Protein AF-A0A5C6NH57-F1 (afdb_monomer)

Mean predicted aligned error: 16.6 Å

Secondary structure (DSSP, 8-state):
--TTSSTTSSS--TTSHHHHHHHHHHHHHHHHHHHHT-TTSS--S--HHHHHHHHHHHHHHHHHHHHHHTTSTTGGGS-HHHHHHHHHHHHHHHHHHHHHTTEEGGGTEEE-TTS-EEEHHHHIIIIIGGGHHHHHHHHHHHGGGT--HHHHHHHHHHHHS-TTSTT-S-HHHHHHHHHHHHHHHHHHHHHH-TT-TTHHHHHHHHHHHHHHHHHHHHHHHHHHHTTSSSPPPHHHHHHHS-------------------------------------------------------PPPPP-PPPPPP------

Organism: NCBI:txid433684

pLDDT: mean 77.37, std 25.52, range [29.08, 98.56]

Structure (mmCIF, N/CA/C/O backbone):
data_AF-A0A5C6NH57-F1
#
_entry.id   AF-A0A5C6NH57-F1
#
loop_
_atom_site.group_PDB
_atom_site.id
_atom_site.type_symbol
_atom_site.label_atom_id
_atom_site.label_alt_id
_atom_site.label_comp_id
_atom_site.label_asym_id
_atom_site.label_entity_id
_atom_site.label_seq_id
_atom_site.pdbx_PDB_ins_code
_atom_site.Cartn_x
_atom_site.Cartn_y
_atom_site.Cartn_z
_atom_site.occupancy
_atom_site.B_iso_or_equiv
_atom_site.auth_seq_id
_atom_site.auth_comp_id
_atom_site.auth_asym_id
_atom_site.auth_atom_id
_atom_site.pdbx_PDB_model_num
ATOM 1 N N . MET A 1 1 ? 0.176 -14.220 -47.869 1.00 41.72 1 MET A N 1
ATOM 2 C CA . MET A 1 1 ? 0.632 -12.822 -47.725 1.00 41.72 1 MET A CA 1
ATOM 3 C C . MET A 1 1 ? -0.322 -11.951 -48.512 1.00 41.72 1 MET A C 1
ATOM 5 O O . MET A 1 1 ? -0.498 -12.186 -49.698 1.00 41.72 1 MET A O 1
ATOM 9 N N . SER A 1 2 ? -1.033 -11.071 -47.815 1.00 33.94 2 SER A N 1
ATOM 10 C CA . SER A 1 2 ? -2.193 -10.336 -48.322 1.00 33.94 2 SER A CA 1
ATOM 11 C C . SER A 1 2 ? -1.803 -9.200 -49.289 1.00 33.94 2 SER A C 1
ATOM 13 O O . SER A 1 2 ? -0.761 -8.578 -49.083 1.00 33.94 2 SER A O 1
ATOM 15 N N . PRO A 1 3 ? -2.649 -8.869 -50.285 1.00 44.09 3 PRO A N 1
ATOM 16 C CA . PRO A 1 3 ? -2.391 -7.890 -51.357 1.00 44.09 3 PRO A CA 1
ATOM 17 C C . PRO A 1 3 ? -2.465 -6.413 -50.906 1.00 44.09 3 PRO A C 1
ATOM 19 O O . PRO A 1 3 ? -2.783 -5.521 -51.684 1.00 44.09 3 PRO A O 1
ATOM 22 N N . LEU A 1 4 ? -2.163 -6.132 -49.637 1.00 39.03 4 LEU A N 1
ATOM 23 C CA . LEU A 1 4 ? -2.159 -4.779 -49.065 1.00 39.03 4 LEU A CA 1
ATOM 24 C C . LEU A 1 4 ? -0.810 -4.057 -49.228 1.00 39.03 4 LEU A C 1
ATOM 26 O O . LEU A 1 4 ? -0.727 -2.860 -48.976 1.00 39.03 4 LEU A O 1
ATOM 30 N N . PHE A 1 5 ? 0.230 -4.765 -49.679 1.00 39.97 5 PHE A N 1
ATOM 31 C CA . PHE A 1 5 ? 1.558 -4.191 -49.920 1.00 39.97 5 PHE A CA 1
ATOM 32 C C . PHE A 1 5 ? 1.701 -3.516 -51.294 1.00 39.97 5 PHE A C 1
ATOM 34 O O . PHE A 1 5 ? 2.550 -2.646 -51.451 1.00 39.97 5 PHE A O 1
ATOM 41 N N . GLU A 1 6 ? 0.855 -3.851 -52.274 1.00 40.22 6 GLU A N 1
ATOM 42 C CA . GLU A 1 6 ? 0.929 -3.265 -53.624 1.00 40.22 6 GLU A CA 1
ATOM 43 C C . GLU A 1 6 ? 0.258 -1.886 -53.735 1.00 40.22 6 GLU A C 1
ATOM 45 O O . GLU A 1 6 ? 0.581 -1.109 -54.631 1.00 40.22 6 GLU A O 1
ATOM 50 N N . ALA A 1 7 ? -0.635 -1.530 -52.806 1.00 39.88 7 ALA A N 1
ATOM 51 C CA . ALA A 1 7 ? -1.439 -0.308 -52.910 1.00 39.88 7 ALA A CA 1
ATOM 52 C C . ALA A 1 7 ? -0.747 0.969 -52.390 1.00 39.88 7 ALA A C 1
ATOM 54 O O . ALA A 1 7 ? -1.262 2.064 -52.600 1.00 39.88 7 ALA A O 1
ATOM 55 N N . VAL A 1 8 ? 0.419 0.865 -51.740 1.00 39.00 8 VAL A N 1
ATOM 56 C CA . VAL A 1 8 ? 1.152 2.032 -51.197 1.00 39.00 8 VAL A CA 1
ATOM 57 C C . VAL A 1 8 ? 2.275 2.507 -52.137 1.00 39.00 8 VAL A C 1
ATOM 59 O O . VAL A 1 8 ? 2.850 3.574 -51.934 1.00 39.00 8 VAL A O 1
ATOM 62 N N . SER A 1 9 ? 2.556 1.774 -53.221 1.00 40.12 9 SER A N 1
ATOM 63 C CA . SER A 1 9 ? 3.621 2.114 -54.182 1.00 40.12 9 SER A CA 1
ATOM 64 C C . SER A 1 9 ? 3.200 3.028 -55.338 1.00 40.12 9 SER A C 1
ATOM 66 O O . SER A 1 9 ? 4.038 3.369 -56.172 1.00 40.12 9 SER A O 1
ATOM 68 N N . LEU A 1 10 ? 1.945 3.477 -55.401 1.00 47.94 10 LEU A N 1
ATOM 69 C CA . LEU A 1 10 ? 1.480 4.414 -56.425 1.00 47.94 10 LEU A CA 1
ATOM 70 C C . LEU A 1 10 ? 1.113 5.756 -55.786 1.00 47.94 10 LEU A C 1
ATOM 72 O O . LEU A 1 10 ? 0.294 5.813 -54.879 1.00 47.94 10 LEU A O 1
ATOM 76 N N . VAL A 1 11 ? 1.691 6.832 -56.329 1.00 49.47 11 VAL A N 1
ATOM 77 C CA . VAL A 1 11 ? 1.545 8.254 -55.946 1.00 49.47 11 VAL A CA 1
ATOM 78 C C . VAL A 1 11 ? 2.579 8.775 -54.936 1.00 49.47 11 VAL A C 1
ATOM 80 O O . VAL A 1 11 ? 2.210 9.288 -53.890 1.00 49.47 11 VAL A O 1
ATOM 83 N N . ILE A 1 12 ? 3.875 8.773 -55.289 1.00 39.84 12 ILE A N 1
ATOM 84 C CA . ILE A 1 12 ? 4.821 9.835 -54.871 1.00 39.84 12 ILE A CA 1
ATOM 85 C C . ILE A 1 12 ? 5.847 10.082 -56.005 1.00 39.84 12 ILE A C 1
ATOM 87 O O . ILE A 1 12 ? 6.475 9.129 -56.461 1.00 39.84 12 ILE A O 1
ATOM 91 N N . PRO A 1 13 ? 6.048 11.333 -56.469 1.00 43.09 13 PRO A N 1
ATOM 92 C CA . PRO A 1 13 ? 6.958 11.660 -57.568 1.00 43.09 13 PRO A CA 1
ATOM 93 C C . PRO A 1 13 ? 8.442 11.409 -57.237 1.00 43.09 13 PRO A C 1
ATOM 95 O O . PRO A 1 13 ? 8.914 11.599 -56.114 1.00 43.09 13 PRO A O 1
ATOM 98 N N . GLU A 1 14 ? 9.182 11.015 -58.270 1.00 44.56 14 GLU A N 1
ATOM 99 C CA . GLU A 1 14 ? 10.492 10.344 -58.294 1.00 44.56 14 GLU A CA 1
ATOM 100 C C . GLU A 1 14 ? 11.716 11.142 -57.774 1.00 44.56 14 GLU A C 1
ATOM 102 O O . GLU A 1 14 ? 12.855 10.831 -58.108 1.00 44.56 14 GLU A O 1
ATOM 107 N N . ARG A 1 15 ? 11.542 12.180 -56.942 1.00 43.47 15 ARG A N 1
ATOM 108 C CA . ARG A 1 15 ? 12.664 13.009 -56.438 1.00 43.47 15 ARG A CA 1
ATOM 109 C C . ARG A 1 15 ? 12.742 13.211 -54.921 1.00 43.47 15 ARG A C 1
ATOM 111 O O . ARG A 1 15 ? 13.566 13.993 -54.461 1.00 43.47 15 ARG A O 1
ATOM 118 N N . VAL A 1 16 ? 11.968 12.466 -54.126 1.00 47.94 16 VAL A N 1
ATOM 119 C CA . VAL A 1 16 ? 12.004 12.536 -52.641 1.00 47.94 16 VAL A CA 1
ATOM 120 C C . VAL A 1 16 ? 12.475 11.218 -51.987 1.00 47.94 16 VAL A C 1
ATOM 122 O O . VAL A 1 16 ? 12.390 11.046 -50.774 1.00 47.94 16 VAL A O 1
ATOM 125 N N . HIS A 1 17 ? 13.002 10.264 -52.763 1.00 47.09 17 HIS A N 1
ATOM 126 C CA . HIS A 1 17 ? 13.364 8.938 -52.241 1.00 47.09 17 HIS A CA 1
ATOM 127 C C . HIS A 1 17 ? 14.633 8.934 -51.368 1.00 47.09 17 HIS A C 1
ATOM 129 O O . HIS A 1 17 ? 14.642 8.307 -50.312 1.00 47.09 17 HIS A O 1
ATOM 135 N N . ALA A 1 18 ? 15.680 9.684 -51.725 1.00 47.72 18 ALA A N 1
ATOM 136 C CA . ALA A 1 18 ? 16.962 9.594 -51.015 1.00 47.72 18 ALA A CA 1
ATOM 137 C C . ALA A 1 18 ? 16.919 10.145 -49.572 1.00 47.72 18 ALA A C 1
ATOM 139 O O . ALA A 1 18 ? 17.537 9.578 -48.675 1.00 47.72 18 ALA A O 1
ATOM 140 N N . ALA A 1 19 ? 16.146 11.208 -49.318 1.00 47.72 19 ALA A N 1
ATOM 141 C CA . ALA A 1 19 ? 16.046 11.815 -47.987 1.00 47.72 19 ALA A CA 1
ATOM 142 C C . ALA A 1 19 ? 15.089 11.059 -47.043 1.00 47.72 19 ALA A C 1
ATOM 144 O O . ALA A 1 19 ? 15.306 11.044 -45.834 1.00 47.72 19 ALA A O 1
ATOM 145 N N . ARG A 1 20 ? 14.052 10.388 -47.571 1.00 52.12 20 ARG A N 1
ATOM 146 C CA . ARG A 1 20 ? 13.102 9.606 -46.754 1.00 52.12 20 ARG A CA 1
ATOM 147 C C . ARG A 1 20 ? 13.664 8.255 -46.327 1.00 52.12 20 ARG A C 1
ATOM 149 O O . ARG A 1 20 ? 13.359 7.821 -45.224 1.00 52.12 20 ARG A O 1
ATOM 156 N N . LEU A 1 21 ? 14.520 7.631 -47.140 1.00 50.97 21 LEU A N 1
ATOM 157 C CA . LEU A 1 21 ? 15.191 6.381 -46.770 1.00 50.97 21 LEU A CA 1
ATOM 158 C C . LEU A 1 21 ? 16.136 6.564 -45.577 1.00 50.97 21 LEU A C 1
ATOM 160 O O . LEU A 1 21 ? 16.135 5.718 -44.698 1.00 50.97 21 LEU A O 1
ATOM 164 N N . GLY A 1 22 ? 16.871 7.678 -45.485 1.00 56.47 22 GLY A N 1
ATOM 165 C CA . GLY A 1 22 ? 17.752 7.949 -44.340 1.00 56.47 22 GLY A CA 1
ATOM 166 C C . GLY A 1 22 ? 16.994 8.152 -43.024 1.00 56.47 22 GLY A C 1
ATOM 167 O O . GLY A 1 22 ? 17.368 7.583 -42.003 1.00 56.47 22 GLY A O 1
ATOM 168 N N . VAL A 1 23 ? 15.887 8.903 -43.051 1.00 62.78 23 VAL A N 1
ATOM 169 C CA . VAL A 1 23 ? 15.043 9.129 -41.861 1.00 62.78 23 VAL A CA 1
ATOM 170 C C . VAL A 1 23 ? 14.290 7.858 -41.472 1.00 62.78 23 VAL A C 1
ATOM 172 O O . VAL A 1 23 ? 14.162 7.564 -40.291 1.00 62.78 23 VAL A O 1
ATOM 175 N N . PHE A 1 24 ? 13.840 7.066 -42.447 1.00 69.25 24 PHE A N 1
ATOM 176 C CA . PHE A 1 24 ? 13.177 5.789 -42.197 1.00 69.25 24 PHE A CA 1
ATOM 177 C C . PHE A 1 24 ? 14.152 4.729 -41.680 1.00 69.25 24 PHE A C 1
ATOM 179 O O . PHE A 1 24 ? 13.821 4.015 -40.747 1.00 69.25 24 PHE A O 1
ATOM 186 N N . LEU A 1 25 ? 15.374 4.665 -42.213 1.00 63.41 25 LEU A N 1
ATOM 187 C CA . LEU A 1 25 ? 16.413 3.759 -41.728 1.00 63.41 25 LEU A CA 1
ATOM 188 C C . LEU A 1 25 ? 16.919 4.191 -40.349 1.00 63.41 25 LEU A C 1
ATOM 190 O O . LEU A 1 25 ? 17.150 3.335 -39.511 1.00 63.41 25 LEU A O 1
ATOM 194 N N . SER A 1 26 ? 17.013 5.496 -40.073 1.00 66.69 26 SER A N 1
ATOM 195 C CA . SER A 1 26 ? 17.301 6.015 -38.732 1.00 66.69 26 SER A CA 1
ATOM 196 C C . SER A 1 26 ? 16.154 5.749 -37.758 1.00 66.69 26 SER A C 1
ATOM 198 O O . SER A 1 26 ? 16.424 5.404 -36.616 1.00 66.69 26 SER A O 1
ATOM 200 N N . PHE A 1 27 ? 14.896 5.844 -38.195 1.00 70.06 27 PHE A N 1
ATOM 201 C CA . PHE A 1 27 ? 13.734 5.468 -37.392 1.00 70.06 27 PHE A CA 1
ATOM 202 C C . PHE A 1 27 ? 13.705 3.964 -37.137 1.00 70.06 27 PHE A C 1
ATOM 204 O O . PHE A 1 27 ? 13.463 3.567 -36.014 1.00 70.06 27 PHE A O 1
ATOM 211 N N . LEU A 1 28 ? 14.020 3.131 -38.131 1.00 67.06 28 LEU A N 1
ATOM 212 C CA . LEU A 1 28 ? 14.121 1.680 -37.984 1.00 67.06 28 LEU A CA 1
ATOM 213 C C . LEU A 1 28 ? 15.320 1.262 -37.136 1.00 67.06 28 LEU A C 1
ATOM 215 O O . LEU A 1 28 ? 15.183 0.331 -36.365 1.00 67.06 28 LEU A O 1
ATOM 219 N N . LEU A 1 29 ? 16.465 1.942 -37.225 1.00 67.94 29 LEU A N 1
ATOM 220 C CA . LEU A 1 29 ? 17.603 1.720 -36.330 1.00 67.94 29 LEU A CA 1
ATOM 221 C C . LEU A 1 29 ? 17.280 2.186 -34.918 1.00 67.94 29 LEU A C 1
ATOM 223 O O . LEU A 1 29 ? 17.616 1.489 -33.977 1.00 67.94 29 LEU A O 1
ATOM 227 N N . SER A 1 30 ? 16.599 3.321 -34.762 1.00 58.00 30 SER A N 1
ATOM 228 C CA . SER A 1 30 ? 16.144 3.807 -33.460 1.00 58.00 30 SER A CA 1
ATOM 229 C C . SER A 1 30 ? 15.040 2.919 -32.885 1.00 58.00 30 SER A C 1
ATOM 231 O O . SER A 1 30 ? 14.993 2.735 -31.679 1.00 58.00 30 SER A O 1
ATOM 233 N N . TRP A 1 31 ? 14.185 2.340 -33.728 1.00 55.88 31 TRP A N 1
ATOM 234 C CA . TRP A 1 31 ? 13.163 1.356 -33.376 1.00 55.88 31 TRP A CA 1
ATOM 235 C C . TRP A 1 31 ? 13.792 0.002 -33.053 1.00 55.88 31 TRP A C 1
ATOM 237 O O . TRP A 1 31 ? 13.376 -0.654 -32.111 1.00 55.88 31 TRP A O 1
ATOM 247 N N . SER A 1 32 ? 14.819 -0.408 -33.795 1.00 52.75 32 SER A N 1
ATOM 248 C CA . SER A 1 32 ? 15.597 -1.621 -33.541 1.00 52.75 32 SER A CA 1
ATOM 249 C C . SER A 1 32 ? 16.362 -1.479 -32.235 1.00 52.75 32 SER A C 1
ATOM 251 O O . SER A 1 32 ? 16.218 -2.334 -31.384 1.00 52.75 32 SER A O 1
ATOM 253 N N . LEU A 1 33 ? 17.063 -0.364 -32.009 1.00 52.19 33 LEU A N 1
ATOM 254 C CA . LEU A 1 33 ? 17.691 -0.026 -30.727 1.00 52.19 33 LEU A CA 1
ATOM 255 C C . LEU A 1 33 ? 16.662 0.087 -29.598 1.00 52.19 33 LEU A C 1
ATOM 257 O O . LEU A 1 33 ? 16.952 -0.314 -28.481 1.00 52.19 33 LEU A O 1
ATOM 261 N N . PHE A 1 34 ? 15.456 0.593 -29.866 1.00 46.31 34 PHE A N 1
ATOM 262 C CA . PHE A 1 34 ? 14.370 0.631 -28.884 1.00 46.31 34 PHE A CA 1
ATOM 263 C C . PHE A 1 34 ? 13.842 -0.772 -28.542 1.00 46.31 34 PHE A C 1
ATOM 265 O O . PHE A 1 34 ? 13.597 -1.052 -27.373 1.00 46.31 34 PHE A O 1
ATOM 272 N N . MET A 1 35 ? 13.716 -1.670 -29.524 1.00 43.25 35 MET A N 1
ATOM 273 C CA . MET A 1 35 ? 13.352 -3.073 -29.286 1.00 43.25 35 MET A CA 1
ATOM 274 C C . MET A 1 35 ? 14.499 -3.878 -28.658 1.00 43.25 35 MET A C 1
ATOM 276 O O . MET A 1 35 ? 14.248 -4.808 -27.901 1.00 43.25 35 MET A O 1
ATOM 280 N N . GLU A 1 36 ? 15.748 -3.502 -28.922 1.00 41.81 36 GLU A N 1
ATOM 281 C CA . GLU A 1 36 ? 16.956 -4.172 -28.427 1.00 41.81 36 GLU A CA 1
ATOM 282 C C . GLU A 1 36 ? 17.388 -3.671 -27.041 1.00 41.81 36 GLU A C 1
ATOM 284 O O . GLU A 1 36 ? 18.115 -4.357 -26.329 1.00 41.81 36 GLU A O 1
ATOM 289 N N . ASN A 1 37 ? 16.866 -2.524 -26.599 1.00 44.38 37 ASN A N 1
ATOM 290 C CA . ASN A 1 37 ? 17.015 -2.023 -25.233 1.00 44.38 37 ASN A CA 1
ATOM 291 C C . ASN A 1 37 ? 15.847 -2.439 -24.320 1.00 44.38 37 ASN A C 1
ATOM 293 O O . ASN A 1 37 ? 15.596 -1.808 -23.292 1.00 44.38 37 ASN A O 1
ATOM 297 N N . SER A 1 38 ? 15.100 -3.480 -24.703 1.00 51.53 38 SER A N 1
ATOM 298 C CA . SER A 1 38 ? 13.980 -3.990 -23.920 1.00 51.53 38 SER A CA 1
ATOM 299 C C . SER A 1 38 ? 14.496 -4.637 -22.630 1.00 51.53 38 SER A C 1
ATOM 301 O O . SER A 1 38 ? 14.746 -5.841 -22.558 1.00 51.53 38 SER A O 1
ATOM 303 N N . SER A 1 39 ? 14.593 -3.849 -21.556 1.00 60.28 39 SER A N 1
ATOM 304 C CA . SER A 1 39 ? 14.751 -4.359 -20.187 1.00 60.28 39 SER A CA 1
ATOM 305 C C . SER A 1 39 ? 13.562 -5.232 -19.744 1.00 60.28 39 SER A C 1
ATOM 307 O O . SER A 1 39 ? 13.514 -5.681 -18.603 1.00 60.28 39 SER A O 1
ATOM 309 N N . ALA A 1 40 ? 12.592 -5.499 -20.629 1.00 66.12 40 ALA A N 1
ATOM 310 C CA . ALA A 1 40 ? 11.450 -6.358 -20.363 1.00 66.12 40 ALA A CA 1
ATOM 311 C C . ALA A 1 40 ? 11.797 -7.855 -20.330 1.00 66.12 40 ALA A C 1
ATOM 313 O O . ALA A 1 40 ? 11.095 -8.600 -19.647 1.00 66.12 40 ALA A O 1
ATOM 314 N N . ASP A 1 41 ? 12.863 -8.289 -21.014 1.00 77.31 41 ASP A N 1
ATOM 315 C CA . ASP A 1 41 ? 13.152 -9.723 -21.187 1.00 77.31 41 ASP A CA 1
ATOM 316 C C . ASP A 1 41 ? 14.131 -10.291 -20.150 1.00 77.31 41 ASP A C 1
ATOM 318 O O . ASP A 1 41 ? 14.138 -11.496 -19.901 1.00 77.31 41 ASP A O 1
ATOM 322 N N . HIS A 1 42 ? 14.938 -9.449 -19.497 1.00 89.62 42 HIS A N 1
ATOM 323 C CA . HIS A 1 42 ? 15.895 -9.895 -18.483 1.00 89.62 42 HIS A CA 1
ATOM 324 C C . HIS A 1 42 ? 15.942 -8.970 -17.263 1.00 89.62 42 HIS A C 1
ATOM 326 O O . HIS A 1 42 ? 15.777 -7.752 -17.350 1.00 89.62 42 HIS A O 1
ATOM 332 N N . ARG A 1 43 ? 16.174 -9.569 -16.090 1.00 94.12 43 ARG A N 1
ATOM 333 C CA . ARG A 1 43 ? 16.325 -8.832 -14.833 1.00 94.12 43 ARG A CA 1
ATOM 334 C C . ARG A 1 43 ? 17.700 -8.170 -14.786 1.00 94.12 43 ARG A C 1
ATOM 336 O O . ARG A 1 43 ? 18.720 -8.847 -14.894 1.00 94.12 43 ARG A O 1
ATOM 343 N N . VAL A 1 44 ? 17.716 -6.862 -14.572 1.00 93.19 44 VAL A N 1
ATOM 344 C CA . VAL A 1 44 ? 18.911 -6.066 -14.276 1.00 93.19 44 VAL A CA 1
ATOM 345 C C . VAL A 1 44 ? 18.829 -5.529 -12.853 1.00 93.19 44 VAL A C 1
ATOM 347 O O . VAL A 1 44 ? 17.773 -5.567 -12.223 1.00 93.19 44 VAL A O 1
ATOM 350 N N . ARG A 1 45 ? 19.949 -5.025 -12.327 1.00 90.56 45 ARG A N 1
ATOM 351 C CA . ARG A 1 45 ? 20.003 -4.493 -10.959 1.00 90.56 45 ARG A CA 1
ATOM 352 C C . ARG A 1 45 ? 19.024 -3.333 -10.750 1.00 90.56 45 ARG A C 1
ATOM 354 O O . ARG A 1 45 ? 18.276 -3.336 -9.779 1.00 90.56 45 ARG A O 1
ATOM 361 N N . LEU A 1 46 ? 19.047 -2.368 -11.666 1.00 94.06 46 LEU A N 1
ATOM 362 C CA . LEU A 1 46 ? 18.157 -1.215 -11.689 1.00 94.06 46 LEU A CA 1
ATOM 363 C C . LEU A 1 46 ? 18.163 -0.618 -13.101 1.00 94.06 46 LEU A C 1
ATOM 365 O O . LEU A 1 46 ? 19.230 -0.373 -13.662 1.00 94.06 46 LEU A O 1
ATOM 369 N N . ASP A 1 47 ? 16.985 -0.383 -13.665 1.00 94.75 47 ASP A N 1
ATOM 370 C CA . ASP A 1 47 ? 16.794 0.411 -14.877 1.00 94.75 47 ASP A CA 1
ATOM 371 C C . ASP A 1 47 ? 16.423 1.832 -14.447 1.00 94.75 47 ASP A C 1
ATOM 373 O O . ASP A 1 47 ? 15.365 2.057 -13.857 1.00 94.75 47 ASP A O 1
ATOM 377 N N . LEU A 1 48 ? 17.311 2.792 -14.714 1.00 92.56 48 LEU A N 1
ATOM 378 C CA . LEU A 1 48 ? 17.144 4.172 -14.256 1.00 92.56 48 LEU A CA 1
ATOM 379 C C . LEU A 1 48 ? 15.921 4.857 -14.878 1.00 92.56 48 LEU A C 1
ATOM 381 O O . LEU A 1 48 ? 15.258 5.637 -14.202 1.00 92.56 48 LEU A O 1
ATOM 385 N N . GLY A 1 49 ? 15.570 4.532 -16.126 1.00 93.12 49 GLY A N 1
ATOM 386 C CA . GLY A 1 49 ? 14.393 5.109 -16.775 1.00 93.12 49 GLY A CA 1
ATOM 387 C C . GLY A 1 49 ? 13.094 4.606 -16.146 1.00 93.12 49 GLY A C 1
ATOM 388 O O . GLY A 1 49 ? 12.165 5.385 -15.914 1.00 93.12 49 GLY A O 1
ATOM 389 N N . LEU A 1 50 ? 13.040 3.311 -15.819 1.00 94.38 50 LEU A N 1
ATOM 390 C CA . LEU A 1 50 ? 11.912 2.732 -15.086 1.00 94.38 50 LEU A CA 1
ATOM 391 C C . LEU A 1 50 ? 11.852 3.235 -13.641 1.00 94.38 50 LEU A C 1
ATOM 393 O O . LEU A 1 50 ? 10.762 3.541 -13.160 1.00 94.38 50 LEU A O 1
ATOM 397 N N . TRP A 1 51 ? 12.996 3.362 -12.966 1.00 94.94 51 TRP A N 1
ATOM 398 C CA . TRP A 1 51 ? 13.090 3.927 -11.620 1.00 94.94 51 TRP A CA 1
ATOM 399 C C . TRP A 1 51 ? 12.568 5.367 -11.558 1.00 94.94 51 TRP A C 1
ATOM 401 O O . TRP A 1 51 ? 11.776 5.695 -10.673 1.00 94.94 51 TRP A O 1
ATOM 411 N N . ASP A 1 52 ? 12.951 6.223 -12.507 1.00 93.75 52 ASP A N 1
ATOM 412 C CA . ASP A 1 52 ? 12.496 7.616 -12.549 1.00 93.75 52 ASP A CA 1
ATOM 413 C C . ASP A 1 52 ? 10.966 7.686 -12.653 1.00 93.75 52 ASP A C 1
ATOM 415 O O . ASP A 1 52 ? 10.311 8.416 -11.906 1.00 93.75 52 ASP A O 1
ATOM 419 N N . LYS A 1 53 ? 10.367 6.855 -13.515 1.00 93.00 53 LYS A N 1
ATOM 420 C CA . LYS A 1 53 ? 8.905 6.761 -13.641 1.00 93.00 53 LYS A CA 1
ATOM 421 C C . LYS A 1 53 ? 8.237 6.165 -12.411 1.00 93.00 53 LYS A C 1
ATOM 423 O O . LYS A 1 53 ? 7.233 6.701 -11.939 1.00 93.00 53 LYS A O 1
ATOM 428 N N . PHE A 1 54 ? 8.791 5.088 -11.869 1.00 94.44 54 PHE A N 1
ATOM 429 C CA . PHE A 1 54 ? 8.279 4.450 -10.665 1.00 94.44 54 PHE A CA 1
ATOM 430 C C . PHE A 1 54 ? 8.281 5.413 -9.475 1.00 94.44 54 PHE A C 1
ATOM 432 O O . PHE A 1 54 ? 7.266 5.558 -8.796 1.00 94.44 54 PHE A O 1
ATOM 439 N N . SER A 1 55 ? 9.390 6.110 -9.246 1.00 94.94 55 SER A N 1
ATOM 440 C CA . SER A 1 55 ? 9.559 7.021 -8.117 1.00 94.94 55 SER A CA 1
ATOM 441 C C . SER A 1 55 ? 8.678 8.277 -8.237 1.00 94.94 55 SER A C 1
ATOM 443 O O . SER A 1 55 ? 8.102 8.732 -7.241 1.00 94.94 55 SER A O 1
ATOM 445 N N . GLU A 1 56 ? 8.455 8.781 -9.456 1.00 95.56 56 GLU A N 1
ATOM 446 C CA . GLU A 1 56 ? 7.466 9.828 -9.741 1.00 95.56 56 GLU A CA 1
ATOM 447 C C . GLU A 1 56 ? 6.044 9.374 -9.354 1.00 95.56 56 GLU A C 1
ATOM 449 O O . GLU A 1 56 ? 5.312 10.085 -8.654 1.00 95.56 56 GLU A O 1
ATOM 454 N N . LEU A 1 57 ? 5.646 8.171 -9.779 1.00 95.25 57 LEU A N 1
ATOM 455 C CA . LEU A 1 57 ? 4.321 7.608 -9.503 1.00 95.25 57 LEU A CA 1
ATOM 456 C C . LEU A 1 57 ? 4.130 7.261 -8.024 1.00 95.25 57 LEU A C 1
ATOM 458 O O . LEU A 1 57 ? 3.059 7.525 -7.470 1.00 95.25 57 LEU A O 1
ATOM 462 N N . ALA A 1 58 ? 5.164 6.736 -7.368 1.00 95.38 58 ALA A N 1
ATOM 463 C CA . ALA A 1 58 ? 5.171 6.471 -5.936 1.00 95.38 58 ALA A CA 1
ATOM 464 C C . ALA A 1 58 ? 4.970 7.768 -5.145 1.00 95.38 58 ALA A C 1
ATOM 466 O O . ALA A 1 58 ? 4.069 7.833 -4.313 1.00 95.38 58 ALA A O 1
ATOM 467 N N . THR A 1 59 ? 5.706 8.835 -5.474 1.00 96.44 59 THR A N 1
ATOM 468 C CA . THR A 1 59 ? 5.555 10.158 -4.841 1.00 96.44 59 THR A CA 1
ATOM 469 C C . THR A 1 59 ? 4.116 10.670 -4.950 1.00 96.44 59 THR A C 1
ATOM 471 O O . THR A 1 59 ? 3.510 11.061 -3.951 1.00 96.44 59 THR A O 1
ATOM 474 N N . LYS A 1 60 ? 3.513 10.601 -6.146 1.00 95.94 60 LYS A N 1
ATOM 475 C CA . LYS A 1 60 ? 2.100 10.972 -6.347 1.00 95.94 60 LYS A CA 1
ATOM 476 C C . LYS A 1 60 ? 1.160 10.096 -5.516 1.00 95.94 60 LYS A C 1
ATOM 478 O O . LYS A 1 60 ? 0.197 10.602 -4.940 1.00 95.94 60 LYS A O 1
ATOM 483 N N . CYS A 1 61 ? 1.427 8.794 -5.437 1.00 96.12 61 CYS A N 1
ATOM 484 C CA . CYS A 1 61 ? 0.613 7.864 -4.663 1.00 96.12 61 CYS A CA 1
ATOM 485 C C . CYS A 1 61 ? 0.709 8.127 -3.153 1.00 96.12 61 CYS A C 1
ATOM 487 O O . CYS A 1 61 ? -0.316 8.078 -2.478 1.00 96.12 61 CYS A O 1
ATOM 489 N N . ILE A 1 62 ? 1.886 8.482 -2.631 1.00 97.38 62 ILE A N 1
ATOM 490 C CA . ILE A 1 62 ? 2.073 8.871 -1.226 1.00 97.38 62 ILE A CA 1
ATOM 491 C C . ILE A 1 62 ? 1.202 10.084 -0.888 1.00 97.38 62 ILE A C 1
ATOM 493 O O . ILE A 1 62 ? 0.465 10.052 0.095 1.00 97.38 62 ILE A O 1
ATOM 497 N N . ILE A 1 63 ? 1.185 11.113 -1.741 1.00 97.25 63 ILE A N 1
ATOM 498 C CA . ILE A 1 63 ? 0.301 12.278 -1.556 1.00 97.25 63 ILE A CA 1
ATOM 499 C C . ILE A 1 63 ? -1.168 11.831 -1.487 1.00 97.25 63 ILE A C 1
ATOM 501 O O . ILE A 1 63 ? -1.918 12.286 -0.624 1.00 97.25 63 ILE A O 1
ATOM 505 N N . LYS A 1 64 ? -1.581 10.883 -2.340 1.00 97.06 64 LYS A N 1
ATOM 506 C CA . LYS A 1 64 ? -2.937 10.309 -2.297 1.00 97.06 64 LYS A CA 1
ATOM 507 C C . LYS A 1 64 ? -3.219 9.486 -1.044 1.00 97.06 64 LYS A C 1
ATOM 509 O O . LYS A 1 64 ? -4.367 9.469 -0.608 1.00 97.06 64 LYS A O 1
ATOM 514 N N . ILE A 1 65 ? -2.219 8.838 -0.453 1.00 97.94 65 ILE A N 1
ATOM 515 C CA . ILE A 1 65 ? -2.351 8.147 0.837 1.00 97.94 65 ILE A CA 1
ATOM 516 C C . ILE A 1 65 ? -2.560 9.167 1.961 1.00 97.94 65 ILE A C 1
ATOM 518 O O . ILE A 1 65 ? -3.460 8.984 2.774 1.00 97.94 65 ILE A O 1
ATOM 522 N N . VAL A 1 66 ? -1.822 10.280 1.964 1.00 98.12 66 VAL A N 1
ATOM 523 C CA . VAL A 1 66 ? -2.021 11.370 2.936 1.00 98.12 66 VAL A CA 1
ATOM 524 C C . VAL A 1 66 ? -3.404 12.016 2.773 1.00 98.12 66 VAL A C 1
ATOM 526 O O . VAL A 1 66 ? -4.100 12.256 3.760 1.00 98.12 66 VAL A O 1
ATOM 529 N N . GLU A 1 67 ? -3.848 12.269 1.536 1.00 98.19 67 GLU A N 1
ATOM 530 C CA . GLU A 1 67 ? -5.211 12.751 1.257 1.00 98.19 67 GLU A CA 1
ATOM 531 C C . GLU A 1 67 ? -6.282 11.760 1.736 1.00 98.19 67 GLU A C 1
ATOM 533 O O . GLU A 1 67 ? -7.311 12.181 2.262 1.00 98.19 67 GLU A O 1
ATOM 538 N N . PHE A 1 68 ? -6.055 10.458 1.545 1.00 98.44 68 PHE A N 1
ATOM 539 C CA . PHE A 1 68 ? -6.939 9.395 2.021 1.00 98.44 68 PHE A CA 1
ATOM 540 C C . PHE A 1 68 ? -7.006 9.369 3.551 1.00 98.44 68 PHE A C 1
ATOM 542 O O . PHE A 1 68 ? -8.105 9.398 4.098 1.00 98.44 68 PHE A O 1
ATOM 549 N N . ALA A 1 69 ? -5.859 9.405 4.232 1.00 98.44 69 ALA A N 1
ATOM 550 C CA . ALA A 1 69 ? -5.759 9.410 5.689 1.00 98.44 69 ALA A CA 1
ATOM 551 C C . ALA A 1 69 ? -6.581 10.544 6.313 1.00 98.44 69 ALA A C 1
ATOM 553 O O . ALA A 1 69 ? -7.405 10.313 7.192 1.00 98.44 69 ALA A O 1
ATOM 554 N N . LYS A 1 70 ? -6.462 11.761 5.769 1.00 97.88 70 LYS A N 1
ATOM 555 C CA . LYS A 1 70 ? -7.234 12.933 6.219 1.00 97.88 70 LYS A CA 1
ATOM 556 C C . LYS A 1 70 ? -8.752 12.793 6.056 1.00 97.88 70 LYS A C 1
ATOM 558 O O . LYS A 1 70 ? -9.491 13.560 6.664 1.00 97.88 70 LYS A O 1
ATOM 563 N N . ARG A 1 71 ? -9.227 11.860 5.225 1.00 97.94 71 ARG A N 1
ATOM 564 C CA . ARG A 1 71 ? -10.659 11.564 5.038 1.00 97.94 71 ARG A CA 1
ATOM 565 C C . ARG A 1 71 ? -11.149 10.414 5.915 1.00 97.94 71 ARG A C 1
ATOM 567 O O . ARG A 1 71 ? -12.358 10.201 5.975 1.00 97.94 71 ARG A O 1
ATOM 574 N N . VAL A 1 72 ? -10.254 9.679 6.580 1.00 97.75 72 VAL A N 1
ATOM 575 C CA . VAL A 1 72 ? -10.641 8.650 7.550 1.00 97.75 72 VAL A CA 1
ATOM 576 C C . VAL A 1 72 ? -11.248 9.348 8.776 1.00 97.75 72 VAL A C 1
ATOM 578 O O . VAL A 1 72 ? -10.601 10.229 9.352 1.00 97.75 72 VAL A O 1
ATOM 581 N N . PRO A 1 73 ? -12.485 9.005 9.185 1.00 96.06 73 PRO A N 1
ATOM 582 C CA . PRO A 1 73 ? -13.134 9.636 10.330 1.00 96.06 73 PRO A CA 1
ATOM 583 C C . PRO A 1 73 ? -12.269 9.571 11.594 1.00 96.06 73 PRO A C 1
ATOM 585 O O . PRO A 1 73 ? -11.781 8.509 11.965 1.00 96.06 73 PRO A O 1
ATOM 588 N N . GLY A 1 74 ? -12.077 10.718 12.249 1.00 95.75 74 GLY A N 1
ATOM 589 C CA . GLY A 1 74 ? -11.294 10.834 13.484 1.00 95.75 74 GLY A CA 1
ATOM 590 C C . GLY A 1 74 ? -9.779 10.986 13.303 1.00 95.75 74 GLY A C 1
ATOM 591 O O . GLY A 1 74 ? -9.133 11.480 14.222 1.00 95.75 74 GLY A O 1
ATOM 592 N N . PHE A 1 75 ? -9.206 10.684 12.129 1.00 98.25 75 PHE A N 1
ATOM 593 C CA . PHE A 1 75 ? -7.751 10.762 11.915 1.00 98.25 75 PHE A CA 1
ATOM 594 C C . PHE A 1 75 ? -7.185 12.167 12.162 1.00 98.25 75 PHE A C 1
ATOM 596 O O . PHE A 1 75 ? -6.193 12.330 12.864 1.00 98.25 75 PHE A O 1
ATOM 603 N N . THR A 1 76 ? -7.848 13.211 11.656 1.00 97.94 76 THR A N 1
ATOM 604 C CA . THR A 1 76 ? -7.395 14.604 11.830 1.00 97.94 76 THR A CA 1
ATOM 605 C C . THR A 1 76 ? -7.587 15.147 13.250 1.00 97.94 76 THR A C 1
ATOM 607 O O . THR A 1 76 ? -7.189 16.278 13.513 1.00 97.94 76 THR A O 1
ATOM 610 N N . ALA A 1 77 ? -8.238 14.390 14.142 1.00 97.38 77 ALA A N 1
ATOM 611 C CA . ALA A 1 77 ? -8.406 14.734 15.556 1.00 97.38 77 ALA A CA 1
ATOM 612 C C . ALA A 1 77 ? -7.305 14.134 16.455 1.00 97.38 77 ALA A C 1
ATOM 614 O O . ALA A 1 77 ? -7.270 14.421 17.656 1.00 97.38 77 ALA A O 1
ATOM 615 N N . LEU A 1 78 ? -6.433 13.292 15.893 1.00 98.25 78 LEU A N 1
ATOM 616 C CA . LEU A 1 78 ? -5.183 12.867 16.521 1.00 98.25 78 LEU A CA 1
ATOM 617 C C . LEU A 1 78 ? -4.162 14.006 16.491 1.00 98.25 78 LEU A C 1
ATOM 619 O O . LEU A 1 78 ? -4.282 14.939 15.686 1.00 98.25 78 LEU A O 1
ATOM 623 N N . THR A 1 79 ? -3.140 13.926 17.338 1.00 98.31 79 THR A N 1
ATOM 624 C CA . THR A 1 79 ? -2.042 14.894 17.309 1.00 98.31 79 THR A CA 1
ATOM 625 C C . THR A 1 79 ? -1.305 14.833 15.969 1.00 98.31 79 THR A C 1
ATOM 627 O O . THR A 1 79 ? -1.354 13.838 15.243 1.00 98.31 79 THR A O 1
ATOM 630 N N . ILE A 1 80 ? -0.643 15.927 15.584 1.00 98.06 80 ILE A N 1
ATOM 631 C CA . ILE A 1 80 ? 0.124 15.950 14.330 1.00 98.06 80 ILE A CA 1
ATOM 632 C C . ILE A 1 80 ? 1.273 14.933 14.382 1.00 98.06 80 ILE A C 1
ATOM 634 O O . ILE A 1 80 ? 1.567 14.318 13.359 1.00 98.06 80 ILE A O 1
ATOM 638 N N . ALA A 1 81 ? 1.871 14.724 15.561 1.00 97.50 81 ALA A N 1
ATOM 639 C CA . ALA A 1 81 ? 2.885 13.699 15.786 1.00 97.50 81 ALA A CA 1
ATOM 640 C C . ALA A 1 81 ? 2.323 12.301 15.488 1.00 97.50 81 ALA A C 1
ATOM 642 O O . ALA A 1 81 ? 2.847 11.625 14.607 1.00 97.50 81 ALA A O 1
ATOM 643 N N . ASP A 1 82 ? 1.186 11.935 16.089 1.00 98.38 82 ASP A N 1
ATOM 644 C CA . ASP A 1 82 ? 0.538 10.641 15.846 1.00 98.38 82 ASP A CA 1
ATOM 645 C C . ASP A 1 82 ? 0.137 10.461 14.379 1.00 98.38 82 ASP A C 1
ATOM 647 O O . ASP A 1 82 ? 0.354 9.399 13.797 1.00 98.38 82 ASP A O 1
ATOM 651 N N . GLN A 1 83 ? -0.391 11.504 13.729 1.00 98.50 83 GLN A N 1
ATOM 652 C CA . GLN A 1 83 ? -0.717 11.446 12.300 1.00 98.50 83 GLN A CA 1
ATOM 653 C C . GLN A 1 83 ? 0.516 11.125 11.443 1.00 98.50 83 GLN A C 1
ATOM 655 O O . GLN A 1 83 ? 0.413 10.320 10.515 1.00 98.50 83 GLN A O 1
ATOM 660 N N . ILE A 1 84 ? 1.670 11.734 11.740 1.00 96.88 84 ILE A N 1
ATOM 661 C CA . ILE A 1 84 ? 2.934 11.477 11.037 1.00 96.88 84 ILE A CA 1
ATOM 662 C C . ILE A 1 84 ? 3.430 10.061 11.337 1.00 96.88 84 ILE A C 1
ATOM 664 O O . ILE A 1 84 ? 3.748 9.331 10.399 1.00 96.88 84 ILE A O 1
ATOM 668 N N . THR A 1 85 ? 3.447 9.651 12.605 1.00 97.19 85 THR A N 1
ATOM 669 C CA . THR A 1 85 ? 3.871 8.313 13.042 1.00 97.19 85 THR A CA 1
ATOM 670 C C . THR A 1 85 ? 3.073 7.219 12.332 1.00 97.19 85 THR A C 1
ATOM 672 O O . THR A 1 85 ? 3.653 6.326 11.711 1.00 97.19 85 THR A O 1
ATOM 675 N N . LEU A 1 86 ? 1.741 7.326 12.324 1.00 98.12 86 LEU A N 1
ATOM 676 C CA . LEU A 1 86 ? 0.853 6.379 11.645 1.00 98.12 86 LEU A CA 1
ATOM 677 C C . LEU A 1 86 ? 1.076 6.358 10.128 1.00 98.12 86 LEU A C 1
ATOM 679 O O . LEU A 1 86 ? 1.141 5.289 9.517 1.00 98.12 86 LEU A O 1
ATOM 683 N N . LEU A 1 87 ? 1.217 7.535 9.510 1.00 97.81 87 LEU A N 1
ATOM 684 C CA . LEU A 1 87 ? 1.467 7.652 8.076 1.00 97.81 87 LEU A CA 1
ATOM 685 C C . LEU A 1 87 ? 2.793 7.006 7.677 1.00 97.81 87 LEU A C 1
ATOM 687 O O . LEU A 1 87 ? 2.798 6.207 6.744 1.00 97.81 87 LEU A O 1
ATOM 691 N N . LYS A 1 88 ? 3.890 7.309 8.378 1.00 95.62 88 LYS A N 1
ATOM 692 C CA . LYS A 1 88 ? 5.208 6.716 8.110 1.00 95.62 88 LYS A CA 1
ATOM 693 C C . LYS A 1 88 ? 5.172 5.199 8.279 1.00 95.62 88 LYS A C 1
ATOM 695 O O . LYS A 1 88 ? 5.594 4.471 7.386 1.00 95.62 88 LYS A O 1
ATOM 700 N N . ALA A 1 89 ? 4.567 4.716 9.362 1.00 95.25 89 ALA A N 1
ATOM 701 C CA . ALA A 1 89 ? 4.532 3.292 9.672 1.00 95.25 89 ALA A CA 1
ATOM 702 C C . ALA A 1 89 ? 3.675 2.448 8.707 1.00 95.25 89 ALA A C 1
ATOM 704 O O . ALA A 1 89 ? 3.929 1.253 8.556 1.00 95.25 89 ALA A O 1
ATOM 705 N N . ALA A 1 90 ? 2.657 3.035 8.068 1.00 97.12 90 ALA A N 1
ATOM 706 C CA . ALA A 1 90 ? 1.731 2.320 7.182 1.00 97.12 90 ALA A CA 1
ATOM 707 C C . ALA A 1 90 ? 1.900 2.649 5.689 1.00 97.12 90 ALA A C 1
ATOM 709 O O . ALA A 1 90 ? 1.261 2.017 4.846 1.00 97.12 90 ALA A O 1
ATOM 710 N N . CYS A 1 91 ? 2.719 3.642 5.324 1.00 97.38 91 CYS A N 1
ATOM 711 C CA . CYS A 1 91 ? 2.790 4.125 3.943 1.00 97.38 91 CYS A CA 1
ATOM 712 C C . CYS A 1 91 ? 3.162 3.008 2.962 1.00 97.38 91 CYS A C 1
ATOM 714 O O . CYS A 1 91 ? 2.488 2.818 1.946 1.00 97.38 91 CYS A O 1
ATOM 716 N N . LEU A 1 92 ? 4.203 2.239 3.294 1.00 96.56 92 LEU A N 1
ATOM 717 C CA . LEU A 1 92 ? 4.680 1.157 2.442 1.00 96.56 92 LEU A CA 1
ATOM 718 C C . LEU A 1 92 ? 3.678 0.002 2.355 1.00 96.56 92 LEU A C 1
ATOM 720 O O . LEU A 1 92 ? 3.461 -0.518 1.261 1.00 96.56 92 LEU A O 1
ATOM 724 N N . ASP A 1 93 ? 3.020 -0.339 3.470 1.00 97.00 93 ASP A N 1
ATOM 725 C CA . ASP A 1 93 ? 1.931 -1.323 3.505 1.00 97.00 93 ASP A CA 1
ATOM 726 C C . ASP A 1 93 ? 0.858 -0.946 2.470 1.00 97.00 93 ASP A C 1
ATOM 728 O O . ASP A 1 93 ? 0.506 -1.726 1.583 1.00 97.00 93 ASP A O 1
ATOM 732 N N . ILE A 1 94 ? 0.378 0.298 2.525 1.00 98.19 94 ILE A N 1
ATOM 733 C CA . ILE A 1 94 ? -0.702 0.777 1.659 1.00 98.19 94 ILE A CA 1
ATOM 734 C C . ILE A 1 94 ? -0.242 0.865 0.195 1.00 98.19 94 ILE A C 1
ATOM 736 O O . ILE A 1 94 ? -1.017 0.537 -0.704 1.00 98.19 94 ILE A O 1
ATOM 740 N N . LEU A 1 95 ? 1.005 1.266 -0.078 1.00 97.69 95 LEU A N 1
ATOM 741 C CA . LEU A 1 95 ? 1.565 1.265 -1.436 1.00 97.69 95 LEU A CA 1
ATOM 742 C C . LEU A 1 95 ? 1.595 -0.146 -2.038 1.00 97.69 95 LEU A C 1
ATOM 744 O O . LEU A 1 95 ? 1.133 -0.337 -3.167 1.00 97.69 95 LEU A O 1
ATOM 748 N N . ILE A 1 96 ? 2.093 -1.130 -1.282 1.00 97.88 96 ILE A N 1
ATOM 749 C CA . ILE A 1 96 ? 2.175 -2.528 -1.724 1.00 97.88 96 ILE A CA 1
ATOM 750 C C . ILE A 1 96 ? 0.772 -3.097 -1.943 1.00 97.88 96 ILE A C 1
ATOM 752 O O . ILE A 1 96 ? 0.511 -3.693 -2.990 1.00 97.88 96 ILE A O 1
ATOM 756 N N . LEU A 1 97 ? -0.159 -2.870 -1.012 1.00 98.19 97 LEU A N 1
ATOM 757 C CA . LEU A 1 97 ? -1.543 -3.315 -1.166 1.00 98.19 97 LEU A CA 1
ATOM 758 C C . LEU A 1 97 ? -2.170 -2.740 -2.444 1.00 98.19 97 LEU A C 1
ATOM 760 O O . LEU A 1 97 ? -2.746 -3.486 -3.232 1.00 98.19 97 LEU A O 1
ATOM 764 N N . ARG A 1 98 ? -2.008 -1.432 -2.686 1.00 97.06 98 ARG A N 1
ATOM 765 C CA . ARG A 1 98 ? -2.577 -0.748 -3.857 1.00 97.06 98 ARG A CA 1
ATOM 766 C C . ARG A 1 98 ? -2.024 -1.245 -5.186 1.00 97.06 98 ARG A C 1
ATOM 768 O O . ARG A 1 98 ? -2.782 -1.303 -6.147 1.00 97.06 98 ARG A O 1
ATOM 775 N N . ILE A 1 99 ? -0.731 -1.555 -5.283 1.00 97.25 99 ILE A N 1
ATOM 776 C CA . ILE A 1 99 ? -0.181 -2.083 -6.541 1.00 97.25 99 ILE A CA 1
ATOM 777 C C . ILE A 1 99 ? -0.592 -3.547 -6.752 1.00 97.25 99 ILE A C 1
ATOM 779 O O . ILE A 1 99 ? -0.897 -3.942 -7.874 1.00 97.25 99 ILE A O 1
ATOM 783 N N . CYS A 1 100 ? -0.711 -4.331 -5.675 1.00 98.00 100 CYS A N 1
ATOM 784 C CA . CYS A 1 100 ? -1.141 -5.728 -5.749 1.00 98.00 100 CYS A CA 1
ATOM 785 C C . CYS A 1 100 ? -2.612 -5.883 -6.155 1.00 98.00 100 CYS A C 1
ATOM 787 O O . CYS A 1 100 ? -2.942 -6.826 -6.869 1.00 98.00 100 CYS A O 1
ATOM 789 N N . THR A 1 101 ? -3.499 -4.956 -5.774 1.00 96.62 101 THR A N 1
ATOM 790 C CA . THR A 1 101 ? -4.899 -4.957 -6.249 1.00 96.62 101 THR A CA 1
ATOM 791 C C . THR A 1 101 ? -5.041 -4.536 -7.715 1.00 96.62 101 THR A C 1
ATOM 793 O O . THR A 1 101 ? -6.127 -4.623 -8.281 1.00 96.62 101 THR A O 1
ATOM 796 N N . ARG A 1 102 ? -3.947 -4.104 -8.354 1.00 96.44 102 ARG A N 1
ATOM 797 C CA . ARG A 1 102 ? -3.859 -3.765 -9.783 1.00 96.44 102 ARG A CA 1
ATOM 798 C C . ARG A 1 102 ? -3.089 -4.813 -10.591 1.00 96.44 102 ARG A C 1
ATOM 800 O O . ARG A 1 102 ? -2.573 -4.502 -11.664 1.00 96.44 102 ARG A O 1
ATOM 807 N N . TYR A 1 103 ? -2.983 -6.028 -10.061 1.00 98.06 103 TYR A N 1
ATOM 808 C CA . TYR A 1 103 ? -2.342 -7.155 -10.722 1.00 98.06 103 TYR A CA 1
ATOM 809 C C . TYR A 1 103 ? -3.282 -7.817 -11.738 1.00 98.06 103 TYR A C 1
ATOM 811 O O . TYR A 1 103 ? -4.425 -8.140 -11.419 1.00 98.06 103 TYR A O 1
ATOM 819 N N . THR A 1 104 ? -2.782 -8.041 -12.953 1.00 97.56 104 THR A N 1
ATOM 820 C CA . THR A 1 104 ? -3.485 -8.745 -14.031 1.00 97.56 104 THR A CA 1
ATOM 821 C C . THR A 1 104 ? -2.834 -10.117 -14.235 1.00 97.56 104 THR A C 1
ATOM 823 O O . THR A 1 104 ? -1.763 -10.185 -14.844 1.00 97.56 104 THR A O 1
ATOM 826 N N . PRO A 1 105 ? -3.442 -11.215 -13.744 1.00 96.19 105 PRO A N 1
ATOM 827 C CA . PRO A 1 105 ? -2.800 -12.530 -13.719 1.00 96.19 105 PRO A CA 1
ATOM 828 C C . PRO A 1 105 ? -2.486 -13.082 -15.110 1.00 96.19 105 PRO A C 1
ATOM 830 O O . PRO A 1 105 ? -1.421 -13.659 -15.298 1.00 96.19 105 PRO A O 1
ATOM 833 N N . ASP A 1 106 ? -3.358 -12.847 -16.094 1.00 96.06 106 ASP A N 1
ATOM 834 C CA . ASP A 1 106 ? -3.195 -13.376 -17.456 1.00 96.06 106 ASP A CA 1
ATOM 835 C C . ASP A 1 106 ? -1.952 -12.831 -18.171 1.00 96.06 106 ASP A C 1
ATOM 837 O O . ASP A 1 106 ? -1.444 -13.458 -19.097 1.00 96.06 106 ASP A O 1
ATOM 841 N N . GLN A 1 107 ? -1.487 -11.647 -17.769 1.00 94.31 107 GLN A N 1
ATOM 842 C CA . GLN A 1 107 ? -0.338 -10.963 -18.368 1.00 94.31 107 GLN A CA 1
ATOM 843 C C . GLN A 1 107 ? 0.860 -10.880 -17.415 1.00 94.31 107 GLN A C 1
ATOM 845 O O . GLN A 1 107 ? 1.904 -10.367 -17.805 1.00 94.31 107 GLN A O 1
ATOM 850 N N . ASP A 1 108 ? 0.710 -11.356 -16.174 1.00 97.06 108 ASP A N 1
ATOM 851 C CA . ASP A 1 108 ? 1.693 -11.218 -15.094 1.00 97.06 108 ASP A CA 1
ATOM 852 C C . ASP A 1 108 ? 2.216 -9.770 -14.954 1.00 97.06 108 ASP A C 1
ATOM 854 O O . ASP A 1 108 ? 3.422 -9.503 -14.886 1.00 97.06 108 ASP A O 1
ATOM 858 N N . THR A 1 109 ? 1.284 -8.808 -14.956 1.00 97.44 109 THR A N 1
ATOM 859 C CA . THR A 1 109 ? 1.579 -7.367 -14.943 1.00 97.44 109 THR A CA 1
ATOM 860 C C . THR A 1 109 ? 0.878 -6.628 -13.810 1.00 97.44 109 THR A C 1
ATOM 862 O O . THR A 1 109 ? -0.152 -7.063 -13.297 1.00 97.44 109 THR A O 1
ATOM 865 N N . MET A 1 110 ? 1.427 -5.476 -13.423 1.00 97.94 110 MET A N 1
ATOM 866 C CA . MET A 1 110 ? 0.807 -4.535 -12.488 1.00 97.94 110 MET A CA 1
ATOM 867 C C . MET A 1 110 ? 0.634 -3.165 -13.146 1.00 97.94 110 MET A C 1
ATOM 869 O O . MET A 1 110 ? 1.544 -2.673 -13.818 1.00 97.94 110 MET A O 1
ATOM 873 N N . THR A 1 111 ? -0.530 -2.544 -12.937 1.00 96.88 111 THR A N 1
ATOM 874 C CA . THR A 1 111 ? -0.893 -1.271 -13.579 1.00 96.88 111 THR A CA 1
ATOM 875 C C . THR A 1 111 ? -0.956 -0.114 -12.581 1.00 96.88 111 THR A C 1
ATOM 877 O O . THR A 1 111 ? -1.782 -0.089 -11.663 1.00 96.88 111 THR A O 1
ATOM 880 N N . PHE A 1 112 ? -0.121 0.898 -12.804 1.00 94.44 112 PHE A N 1
ATOM 881 C CA . PHE A 1 112 ? -0.066 2.124 -12.015 1.00 94.44 112 PHE A CA 1
ATOM 882 C C . PHE A 1 112 ? -1.262 3.049 -12.290 1.00 94.44 112 PHE A C 1
ATOM 884 O O . PHE A 1 112 ? -2.122 2.802 -13.137 1.00 94.44 112 PHE A O 1
ATOM 891 N N . SER A 1 113 ? -1.368 4.130 -11.513 1.00 89.75 113 SER A N 1
ATOM 892 C CA . SER A 1 113 ? -2.532 5.029 -11.566 1.00 89.75 113 SER A CA 1
ATOM 893 C C . SER A 1 113 ? -2.624 5.855 -12.853 1.00 89.75 113 SER A C 1
ATOM 895 O O . SER A 1 113 ? -3.710 6.319 -13.182 1.00 89.75 113 SER A O 1
ATOM 897 N N . ASP A 1 114 ? -1.519 6.035 -13.573 1.00 90.69 114 ASP A N 1
ATOM 898 C CA . ASP A 1 114 ? -1.457 6.725 -14.866 1.00 90.69 114 ASP A CA 1
ATOM 899 C C . ASP A 1 114 ? -1.696 5.791 -16.067 1.00 90.69 114 ASP A C 1
ATOM 901 O O . ASP A 1 114 ? -1.698 6.246 -17.207 1.00 90.69 114 ASP A O 1
ATOM 905 N N . GLY A 1 115 ? -1.908 4.494 -15.816 1.00 92.81 115 GLY A N 1
ATOM 906 C CA . GLY A 1 115 ? -2.081 3.470 -16.844 1.00 92.81 115 GLY A CA 1
ATOM 907 C C . GLY A 1 115 ? -0.788 2.769 -17.265 1.00 92.81 115 GLY A C 1
ATOM 908 O O . GLY A 1 115 ? -0.865 1.802 -18.027 1.00 92.81 115 GLY A O 1
ATOM 909 N N . LEU A 1 116 ? 0.383 3.179 -16.754 1.00 93.06 116 LEU A N 1
ATOM 910 C CA . LEU A 1 116 ? 1.630 2.451 -16.985 1.00 93.06 116 LEU A CA 1
ATOM 911 C C . LEU A 1 116 ? 1.473 1.016 -16.479 1.00 93.06 116 LEU A C 1
ATOM 913 O O . LEU A 1 116 ? 1.157 0.792 -15.312 1.00 93.06 116 LEU A O 1
ATOM 917 N N . THR A 1 117 ? 1.688 0.046 -17.361 1.00 96.06 117 THR A N 1
ATOM 918 C CA . THR A 1 117 ? 1.576 -1.378 -17.042 1.00 96.06 117 THR A CA 1
ATOM 919 C C . THR A 1 117 ? 2.939 -2.016 -17.211 1.00 96.06 117 THR A C 1
ATOM 921 O O . THR A 1 117 ? 3.508 -1.962 -18.299 1.00 96.06 117 THR A O 1
ATOM 924 N N . LEU A 1 118 ? 3.459 -2.588 -16.128 1.00 95.81 118 LEU A N 1
ATOM 925 C CA . LEU A 1 118 ? 4.773 -3.219 -16.096 1.00 95.81 118 LEU A CA 1
ATOM 926 C C . LEU A 1 118 ? 4.617 -4.715 -15.854 1.00 95.81 118 LEU A C 1
ATOM 928 O O . LEU A 1 118 ? 3.872 -5.129 -14.962 1.00 95.81 118 LEU A O 1
ATOM 932 N N . ASN A 1 119 ? 5.333 -5.524 -16.630 1.00 96.00 119 ASN A N 1
ATOM 933 C CA . ASN A 1 119 ? 5.450 -6.953 -16.359 1.00 96.00 119 ASN A CA 1
ATOM 934 C C . ASN A 1 119 ? 6.352 -7.208 -15.136 1.00 96.00 119 ASN A C 1
ATOM 936 O O . ASN A 1 119 ? 7.010 -6.299 -14.619 1.00 96.00 119 ASN A O 1
ATOM 940 N N . ARG A 1 120 ? 6.415 -8.457 -14.671 1.00 97.06 120 ARG A N 1
ATOM 941 C CA . ARG A 1 120 ? 7.260 -8.850 -13.532 1.00 97.06 120 ARG A CA 1
ATOM 942 C C . ARG A 1 120 ? 8.729 -8.434 -13.663 1.00 97.06 120 ARG A C 1
ATOM 944 O O . ARG A 1 120 ? 9.309 -7.946 -12.695 1.00 97.06 120 ARG A O 1
ATOM 951 N N . THR A 1 121 ? 9.341 -8.608 -14.831 1.00 97.19 121 THR A N 1
ATOM 952 C CA . THR A 1 121 ? 10.747 -8.233 -15.063 1.00 97.19 121 THR A CA 1
ATOM 953 C C . THR A 1 121 ? 10.945 -6.722 -14.973 1.00 97.19 121 THR A C 1
ATOM 955 O O . THR A 1 121 ? 11.872 -6.250 -14.320 1.00 97.19 121 THR A O 1
ATOM 958 N N . GLN A 1 122 ? 10.039 -5.942 -15.554 1.00 96.81 122 GLN A N 1
ATOM 959 C CA . GLN A 1 122 ? 10.074 -4.486 -15.480 1.00 96.81 122 GLN A CA 1
ATOM 960 C C . GLN A 1 122 ? 9.838 -3.993 -14.053 1.00 96.81 122 GLN A C 1
ATOM 962 O O . GLN A 1 122 ? 10.526 -3.079 -13.620 1.00 96.81 122 GLN A O 1
ATOM 967 N N . MET A 1 123 ? 8.939 -4.620 -13.287 1.00 97.62 123 MET A N 1
ATOM 968 C CA . MET A 1 123 ? 8.748 -4.309 -11.865 1.00 97.62 123 MET A CA 1
ATOM 969 C C . MET A 1 123 ? 10.028 -4.548 -11.053 1.00 97.62 123 MET A C 1
ATOM 971 O O . MET A 1 123 ? 10.400 -3.709 -10.232 1.00 97.62 123 MET A O 1
ATOM 975 N N . HIS A 1 124 ? 10.744 -5.644 -11.329 1.00 97.56 124 HIS A N 1
ATOM 976 C CA . HIS A 1 124 ? 12.062 -5.899 -10.746 1.00 97.56 124 HIS A CA 1
ATOM 977 C C . HIS A 1 124 ? 13.043 -4.771 -11.061 1.00 97.56 124 HIS A C 1
ATOM 979 O O . HIS A 1 124 ? 13.632 -4.186 -10.148 1.00 97.56 124 HIS A O 1
ATOM 985 N N . ASN A 1 125 ? 13.160 -4.437 -12.342 1.00 96.56 125 ASN A N 1
ATOM 986 C CA . ASN A 1 125 ? 14.108 -3.452 -12.849 1.00 96.56 125 ASN A CA 1
ATOM 987 C C . ASN A 1 125 ? 13.750 -2.018 -12.427 1.00 96.56 125 ASN A C 1
ATOM 989 O O . ASN A 1 125 ? 14.643 -1.192 -12.283 1.00 96.56 125 ASN A O 1
ATOM 993 N N . ALA A 1 126 ? 12.473 -1.734 -12.157 1.00 95.81 126 ALA A N 1
ATOM 994 C CA . ALA A 1 126 ? 11.975 -0.443 -11.684 1.00 95.81 126 ALA A CA 1
ATOM 995 C C . ALA A 1 126 ? 12.323 -0.141 -10.218 1.00 95.81 126 ALA A C 1
ATOM 997 O O . ALA A 1 126 ? 12.068 0.966 -9.754 1.00 95.81 126 ALA A O 1
ATOM 998 N N . GLY A 1 127 ? 12.881 -1.107 -9.480 1.00 95.06 127 GLY A N 1
ATOM 999 C CA . GLY A 1 127 ? 13.399 -0.886 -8.131 1.00 95.06 127 GLY A CA 1
ATOM 1000 C C . GLY A 1 127 ? 12.962 -1.914 -7.093 1.00 95.06 127 GLY A C 1
ATOM 1001 O O . GLY A 1 127 ? 13.596 -1.988 -6.040 1.00 95.06 127 GLY A O 1
ATOM 1002 N N . PHE A 1 128 ? 11.966 -2.764 -7.376 1.00 95.88 128 PHE A N 1
ATOM 1003 C CA . PHE A 1 128 ? 11.582 -3.834 -6.443 1.00 95.88 128 PHE A CA 1
ATOM 1004 C C . PHE A 1 128 ? 12.722 -4.839 -6.237 1.00 95.88 128 PHE A C 1
ATOM 1006 O O . PHE A 1 128 ? 12.916 -5.324 -5.121 1.00 95.88 128 PHE A O 1
ATOM 1013 N N . GLY A 1 129 ? 13.503 -5.133 -7.284 1.00 95.81 129 GLY A N 1
ATOM 1014 C CA . GLY A 1 129 ? 14.643 -6.042 -7.196 1.00 95.81 129 GLY A CA 1
ATOM 1015 C C . GLY A 1 129 ? 14.250 -7.389 -6.558 1.00 95.81 129 GLY A C 1
ATOM 1016 O O . GLY A 1 129 ? 13.233 -7.974 -6.954 1.00 95.81 129 GLY A O 1
ATOM 1017 N N . PRO A 1 130 ? 14.966 -7.867 -5.523 1.00 95.44 130 PRO A N 1
ATOM 1018 C CA . PRO A 1 130 ? 14.656 -9.130 -4.841 1.00 95.44 130 PRO A CA 1
ATOM 1019 C C . PRO A 1 130 ? 13.240 -9.238 -4.245 1.00 95.44 130 PRO A C 1
ATOM 1021 O O . PRO A 1 130 ? 12.757 -10.346 -4.029 1.00 95.44 130 PRO A O 1
ATOM 1024 N N . LEU A 1 131 ? 12.545 -8.119 -3.994 1.00 96.25 131 LEU A N 1
ATOM 1025 C CA . LEU A 1 131 ? 11.173 -8.130 -3.463 1.00 96.25 131 LEU A CA 1
ATOM 1026 C C . LEU A 1 131 ? 10.118 -8.538 -4.485 1.00 96.25 131 LEU A C 1
ATOM 1028 O O . LEU A 1 131 ? 8.998 -8.869 -4.100 1.00 96.25 131 LEU A O 1
ATOM 1032 N N . THR A 1 132 ? 10.449 -8.490 -5.774 1.00 97.69 132 THR A N 1
ATOM 1033 C CA . THR A 1 132 ? 9.479 -8.640 -6.865 1.00 97.69 132 THR A CA 1
ATOM 1034 C C . THR A 1 132 ? 8.649 -9.905 -6.715 1.00 97.69 132 THR A C 1
ATOM 1036 O O . THR A 1 132 ? 7.422 -9.849 -6.709 1.00 97.69 132 THR A O 1
ATOM 1039 N N . ASP A 1 133 ? 9.299 -11.052 -6.529 1.00 97.19 133 ASP A N 1
ATOM 1040 C CA . ASP A 1 133 ? 8.587 -12.328 -6.481 1.00 97.19 133 ASP A CA 1
ATOM 1041 C C . ASP A 1 133 ? 7.704 -12.448 -5.240 1.00 97.19 133 ASP A C 1
ATOM 1043 O O . ASP A 1 133 ? 6.613 -13.013 -5.318 1.00 97.19 133 ASP A O 1
ATOM 1047 N N . LEU A 1 134 ? 8.118 -11.847 -4.122 1.00 97.75 134 LEU A N 1
ATOM 1048 C CA . LEU A 1 134 ? 7.329 -11.811 -2.897 1.00 97.75 134 LEU A CA 1
ATOM 1049 C C . LEU A 1 134 ? 6.059 -10.964 -3.0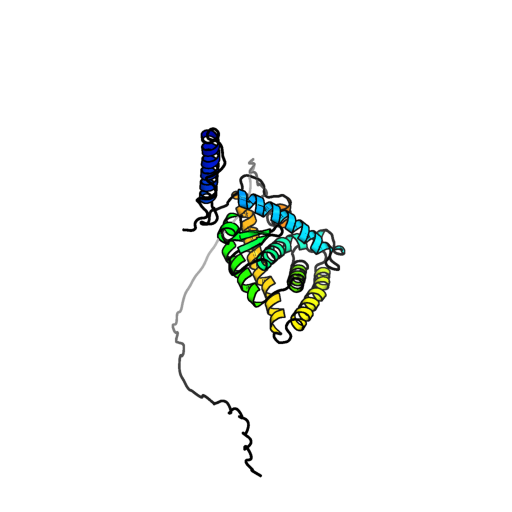75 1.00 97.75 134 LEU A C 1
ATOM 1051 O O . LEU A 1 134 ? 4.968 -11.412 -2.727 1.00 97.75 134 LEU A O 1
ATOM 1055 N N . VAL A 1 135 ? 6.186 -9.779 -3.679 1.00 98.19 135 VAL A N 1
ATOM 1056 C CA . VAL A 1 135 ? 5.061 -8.866 -3.947 1.00 98.19 135 VAL A CA 1
ATOM 1057 C C . VAL A 1 135 ? 4.070 -9.488 -4.931 1.00 98.19 135 VAL A C 1
ATOM 1059 O O . VAL A 1 135 ? 2.867 -9.495 -4.682 1.00 98.19 135 VAL A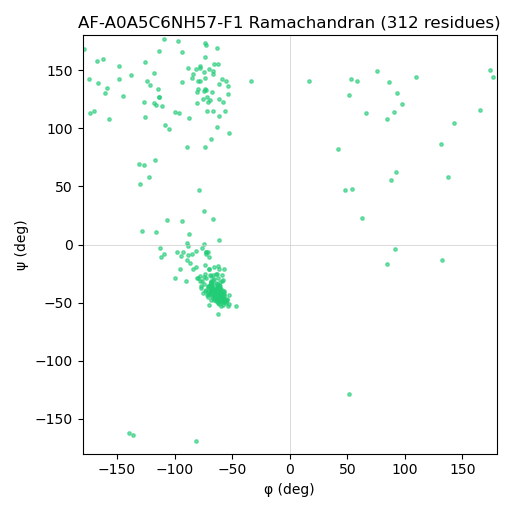 O 1
ATOM 1062 N N . PHE A 1 136 ? 4.551 -10.093 -6.016 1.00 98.38 136 PHE A N 1
ATOM 1063 C CA . PHE A 1 136 ? 3.680 -10.793 -6.961 1.00 98.38 136 PHE A CA 1
ATOM 1064 C C . PHE A 1 136 ? 3.039 -12.050 -6.358 1.00 98.38 136 PHE A C 1
ATOM 1066 O O . PHE A 1 136 ? 1.893 -12.370 -6.676 1.00 98.38 136 PHE A O 1
ATOM 1073 N N . THR A 1 137 ? 3.742 -12.773 -5.483 1.00 98.25 137 THR A N 1
ATOM 1074 C CA . THR A 1 137 ? 3.156 -13.908 -4.752 1.00 98.25 137 THR A CA 1
ATOM 1075 C C . THR A 1 137 ? 2.010 -13.431 -3.868 1.00 98.25 137 THR A C 1
ATOM 1077 O O . THR A 1 137 ? 0.932 -14.021 -3.885 1.00 98.25 137 THR A O 1
ATOM 1080 N N . PHE A 1 138 ? 2.201 -12.324 -3.151 1.00 98.38 138 PHE A N 1
ATOM 1081 C CA . PHE A 1 138 ? 1.148 -11.710 -2.352 1.00 98.38 138 PHE A CA 1
ATOM 1082 C C . PHE A 1 138 ? -0.042 -11.256 -3.206 1.00 98.38 138 PHE A C 1
ATOM 1084 O O . PHE A 1 138 ? -1.180 -11.571 -2.866 1.00 98.38 138 PHE A O 1
ATOM 1091 N N . ALA A 1 139 ? 0.199 -10.626 -4.360 1.00 98.25 139 ALA A N 1
ATOM 1092 C CA . ALA A 1 139 ? -0.863 -10.263 -5.300 1.00 98.25 139 ALA A CA 1
ATOM 1093 C C . ALA A 1 139 ? -1.686 -11.483 -5.751 1.00 98.25 139 ALA A C 1
ATOM 1095 O O . ALA A 1 139 ? -2.915 -11.451 -5.708 1.00 98.25 139 ALA A O 1
ATOM 1096 N N . ASN A 1 140 ? -1.028 -12.600 -6.079 1.00 97.75 140 ASN A N 1
ATOM 1097 C CA . ASN A 1 140 ? -1.714 -13.852 -6.410 1.00 97.75 140 ASN A CA 1
ATOM 1098 C C . ASN A 1 140 ? -2.543 -14.398 -5.235 1.00 97.75 140 ASN A C 1
ATOM 1100 O O . ASN A 1 140 ? -3.634 -14.920 -5.444 1.00 97.75 140 ASN A O 1
ATOM 1104 N N . GLN A 1 141 ? -2.078 -14.245 -3.993 1.00 97.50 141 GLN A N 1
ATOM 1105 C CA . GLN A 1 141 ? -2.838 -14.648 -2.804 1.00 97.50 141 GLN A CA 1
ATOM 1106 C C . GLN A 1 141 ? -4.060 -13.760 -2.519 1.00 97.50 141 GLN A C 1
ATOM 1108 O O . GLN A 1 141 ? -4.967 -14.202 -1.807 1.00 97.50 141 GLN A O 1
ATOM 1113 N N . LEU A 1 142 ? -4.097 -12.530 -3.042 1.00 97.62 142 LEU A N 1
ATOM 1114 C CA . LEU A 1 142 ? -5.267 -11.653 -2.951 1.00 97.62 142 LEU A CA 1
ATOM 1115 C C . LEU A 1 142 ? -6.364 -12.042 -3.953 1.00 97.62 142 LEU A C 1
ATOM 1117 O O . LEU A 1 142 ? -7.538 -11.821 -3.656 1.00 97.62 142 LEU A O 1
ATOM 1121 N N . LEU A 1 143 ? -6.025 -12.670 -5.088 1.00 97.06 143 LEU A N 1
ATOM 1122 C CA . LEU A 1 143 ? -7.001 -13.022 -6.133 1.00 97.06 143 LEU A CA 1
ATOM 1123 C C . LEU A 1 143 ? -8.188 -13.851 -5.604 1.00 97.06 143 LEU A C 1
ATOM 1125 O O . LEU A 1 143 ? -9.323 -13.450 -5.849 1.00 97.06 143 LEU A O 1
ATOM 1129 N N . PRO A 1 144 ? -8.003 -14.924 -4.801 1.00 96.12 144 PRO A N 1
ATOM 1130 C CA . PRO A 1 144 ? -9.123 -15.712 -4.279 1.00 96.12 144 PRO A CA 1
ATOM 1131 C C . PRO A 1 144 ? -9.964 -14.983 -3.223 1.00 96.12 144 PRO A C 1
ATOM 1133 O O . PRO A 1 144 ? -10.996 -15.505 -2.795 1.00 96.12 144 PRO A O 1
ATOM 1136 N N . ILE A 1 145 ? -9.494 -13.834 -2.722 1.00 95.75 145 ILE A N 1
ATOM 1137 C CA . ILE A 1 145 ? -10.268 -12.976 -1.819 1.00 95.75 145 ILE A CA 1
ATOM 1138 C C . ILE A 1 145 ? -11.260 -12.139 -2.633 1.00 95.75 145 ILE A C 1
ATOM 1140 O O . ILE A 1 145 ? -12.348 -11.837 -2.138 1.00 95.75 145 ILE A O 1
ATOM 1144 N N . GLU A 1 146 ? -10.921 -11.829 -3.890 1.00 95.31 146 GLU A N 1
ATOM 1145 C CA . GLU A 1 146 ? -11.713 -11.003 -4.803 1.00 95.31 146 GLU A CA 1
ATOM 1146 C C . GLU A 1 146 ? -12.039 -9.649 -4.160 1.00 95.31 146 GLU A C 1
ATOM 1148 O O . GLU A 1 146 ? -13.199 -9.269 -4.087 1.00 95.31 146 GLU A O 1
ATOM 1153 N N . MET A 1 147 ? -11.059 -8.953 -3.576 1.00 96.19 147 MET A N 1
ATOM 1154 C CA . MET A 1 147 ? -11.331 -7.692 -2.871 1.00 96.19 147 MET A CA 1
ATOM 1155 C C . MET A 1 147 ? -11.922 -6.631 -3.808 1.00 96.19 147 MET A C 1
ATOM 1157 O O . MET A 1 147 ? -11.455 -6.482 -4.934 1.00 96.19 147 MET A O 1
ATOM 1161 N N . ASP A 1 148 ? -12.930 -5.892 -3.337 1.00 96.81 148 ASP A N 1
ATOM 1162 C CA . ASP A 1 148 ? -13.404 -4.685 -4.031 1.00 96.81 148 ASP A CA 1
ATOM 1163 C C . ASP A 1 148 ? -12.773 -3.425 -3.426 1.00 96.81 148 ASP A C 1
ATOM 1165 O O . ASP A 1 148 ? -12.093 -3.474 -2.398 1.00 96.81 148 ASP A O 1
ATOM 1169 N N . ASP A 1 149 ? -13.048 -2.275 -4.041 1.00 96.56 149 ASP A N 1
ATOM 1170 C CA . ASP A 1 149 ? -12.523 -0.984 -3.592 1.00 96.56 149 ASP A CA 1
ATOM 1171 C C . ASP A 1 149 ? -12.909 -0.647 -2.142 1.00 96.56 149 ASP A C 1
ATOM 1173 O O . ASP A 1 149 ? -12.143 0.010 -1.434 1.00 96.56 149 ASP A O 1
ATOM 1177 N N . THR A 1 150 ? -14.072 -1.114 -1.671 1.00 97.62 150 THR A N 1
ATOM 1178 C CA . THR A 1 150 ? -14.527 -0.867 -0.295 1.00 97.62 150 THR A CA 1
ATOM 1179 C C . THR A 1 150 ? -13.690 -1.667 0.697 1.00 97.62 150 THR A C 1
ATOM 1181 O O . THR A 1 150 ? -13.223 -1.121 1.695 1.00 97.62 150 THR A O 1
ATOM 1184 N N . GLU A 1 151 ? -13.445 -2.945 0.415 1.00 97.75 151 GLU A N 1
ATOM 1185 C CA . GLU A 1 151 ? -12.598 -3.808 1.241 1.00 97.75 151 GLU A CA 1
ATOM 1186 C C . GLU A 1 151 ? -11.146 -3.351 1.226 1.00 97.75 151 GLU A C 1
ATOM 1188 O O . GLU A 1 151 ? -10.520 -3.305 2.281 1.00 97.75 151 GLU A O 1
ATOM 1193 N N . THR A 1 152 ? -10.613 -2.959 0.067 1.00 97.81 152 THR A N 1
ATOM 1194 C CA . THR A 1 152 ? -9.260 -2.401 -0.031 1.00 97.81 152 THR A CA 1
ATOM 1195 C C . 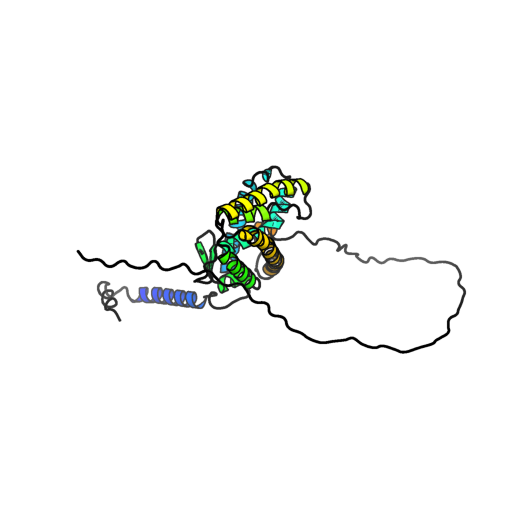THR A 1 152 ? -9.144 -1.083 0.731 1.00 97.81 152 THR A C 1
ATOM 1197 O O . THR A 1 152 ? -8.145 -0.869 1.421 1.00 97.81 152 THR A O 1
ATOM 1200 N N . GLY A 1 153 ? -10.158 -0.216 0.659 1.00 98.12 153 GLY A N 1
ATOM 1201 C CA . GLY A 1 153 ? -10.206 1.033 1.417 1.00 98.12 153 GLY A CA 1
ATOM 1202 C C . GLY A 1 153 ? -10.244 0.798 2.927 1.00 98.12 153 GLY A C 1
ATOM 1203 O O . GLY A 1 153 ? -9.448 1.386 3.657 1.00 98.12 153 GLY A O 1
ATOM 1204 N N . LEU A 1 154 ? -11.108 -0.107 3.396 1.00 98.31 154 LEU A N 1
ATOM 1205 C CA . LEU A 1 154 ? -11.202 -0.470 4.812 1.00 98.31 154 LEU A CA 1
ATOM 1206 C C . LEU A 1 154 ? -9.917 -1.133 5.315 1.00 98.31 154 LEU A C 1
ATOM 1208 O O . LEU A 1 154 ? -9.425 -0.761 6.375 1.00 98.31 154 LEU A O 1
ATOM 1212 N N . LEU A 1 155 ? -9.328 -2.054 4.545 1.00 98.12 155 LEU A N 1
ATOM 1213 C CA . LEU A 1 155 ? -8.070 -2.702 4.916 1.00 98.12 155 LEU A CA 1
ATOM 1214 C C . LEU A 1 155 ? -6.921 -1.685 4.992 1.00 98.12 155 LEU A C 1
ATOM 1216 O O . LEU A 1 155 ? -6.157 -1.701 5.951 1.00 98.12 155 LEU A O 1
ATOM 1220 N N . SER A 1 156 ? -6.858 -0.741 4.045 1.00 98.50 156 SER A N 1
ATOM 1221 C CA . SER A 1 156 ? -5.888 0.365 4.075 1.00 98.50 156 SER A CA 1
ATOM 1222 C C . SER A 1 156 ? -6.078 1.263 5.301 1.00 98.50 156 SER A C 1
ATOM 1224 O O . SER A 1 156 ? -5.095 1.680 5.910 1.00 98.50 156 SER A O 1
ATOM 1226 N N . ALA A 1 157 ? -7.327 1.553 5.684 1.00 98.56 157 ALA A N 1
ATOM 1227 C CA . ALA A 1 157 ? -7.632 2.336 6.880 1.00 98.56 157 ALA A CA 1
ATOM 1228 C C . ALA A 1 157 ? -7.223 1.594 8.163 1.00 98.56 157 ALA A C 1
ATOM 1230 O O . ALA A 1 157 ? -6.652 2.209 9.053 1.00 98.56 157 ALA A O 1
ATOM 1231 N N . ILE A 1 158 ? -7.446 0.279 8.244 1.00 98.38 158 ILE A N 1
ATOM 1232 C CA . ILE A 1 158 ? -7.020 -0.544 9.389 1.00 98.38 158 ILE A CA 1
ATOM 1233 C C . ILE A 1 158 ? -5.485 -0.590 9.490 1.00 98.38 158 ILE A C 1
ATOM 1235 O O . ILE A 1 158 ? -4.944 -0.447 10.584 1.00 98.38 158 ILE A O 1
ATOM 1239 N N . CYS A 1 159 ? -4.770 -0.729 8.364 1.00 97.56 159 CYS A N 1
ATOM 1240 C CA . CYS A 1 159 ? -3.302 -0.659 8.333 1.00 97.56 159 CYS A CA 1
ATOM 1241 C C . CYS A 1 159 ? -2.758 0.705 8.789 1.00 97.56 159 CYS A C 1
ATOM 1243 O O . CYS A 1 159 ? -1.720 0.755 9.452 1.00 97.56 159 CYS A O 1
ATOM 1245 N N . LEU A 1 160 ? -3.443 1.791 8.410 1.00 98.25 160 LEU A N 1
ATOM 1246 C CA . LEU A 1 160 ? -3.095 3.163 8.780 1.00 98.25 160 LEU A CA 1
ATOM 1247 C C . LEU A 1 160 ? -3.340 3.433 10.266 1.00 98.25 160 LEU A C 1
ATOM 1249 O O . LEU A 1 160 ? -2.461 3.941 10.949 1.00 98.25 160 LEU A O 1
ATOM 1253 N N . ILE A 1 161 ? -4.539 3.123 10.755 1.00 98.25 161 ILE A N 1
ATOM 1254 C CA . ILE A 1 161 ? -4.956 3.361 12.136 1.00 98.25 161 ILE A CA 1
ATOM 1255 C C . ILE A 1 161 ? -4.579 2.125 12.945 1.00 98.25 161 ILE A C 1
ATOM 1257 O O . ILE A 1 161 ? -5.399 1.232 13.087 1.00 98.25 161 ILE A O 1
ATOM 1261 N N . SER A 1 162 ? -3.338 2.014 13.414 1.00 96.44 162 SER A N 1
ATOM 1262 C CA . SER A 1 162 ? -2.915 0.903 14.281 1.00 96.44 162 SER A CA 1
ATOM 1263 C C . SER A 1 162 ? -2.269 1.448 15.554 1.00 96.44 162 SER A C 1
ATOM 1265 O O . SER A 1 162 ? -1.300 2.194 15.458 1.00 96.44 162 SER A O 1
ATOM 1267 N N . GLY A 1 163 ? -2.787 1.097 16.735 1.00 95.06 163 GLY A N 1
ATOM 1268 C CA . GLY A 1 163 ? -2.242 1.565 18.019 1.00 95.06 163 GLY A CA 1
ATOM 1269 C C . GLY A 1 163 ? -0.949 0.866 18.450 1.00 95.06 163 GLY A C 1
ATOM 1270 O O . GLY A 1 163 ? -0.357 1.235 19.456 1.00 95.06 163 GLY A O 1
ATOM 1271 N N . ASP A 1 164 ? -0.474 -0.113 17.674 1.00 93.06 164 ASP A N 1
ATOM 1272 C CA . ASP A 1 164 ? 0.761 -0.859 17.928 1.00 93.06 164 ASP A CA 1
ATOM 1273 C C . ASP A 1 164 ? 2.021 -0.199 17.342 1.00 93.06 164 ASP A C 1
ATOM 1275 O O . ASP A 1 164 ? 3.091 -0.814 17.323 1.00 93.06 164 ASP A O 1
ATOM 1279 N N . ARG A 1 165 ? 1.918 1.040 16.839 1.00 94.06 165 ARG A N 1
ATOM 1280 C CA . ARG A 1 165 ? 3.086 1.791 16.362 1.00 94.06 165 ARG A CA 1
ATOM 1281 C C . ARG A 1 165 ? 3.867 2.362 17.546 1.00 94.06 165 ARG A C 1
ATOM 1283 O O . ARG A 1 165 ? 3.288 2.821 18.528 1.00 94.06 165 ARG A O 1
ATOM 1290 N N . GLN A 1 166 ? 5.191 2.329 17.432 1.00 91.19 166 GLN A N 1
ATOM 1291 C CA . GLN A 1 166 ? 6.079 2.978 18.393 1.00 91.19 166 GLN A CA 1
ATOM 1292 C C . GLN A 1 166 ? 5.902 4.502 18.326 1.00 91.19 166 GLN A C 1
ATOM 1294 O O . GLN A 1 166 ? 5.463 5.026 17.304 1.00 91.19 166 GLN A O 1
ATOM 1299 N N . ASP A 1 167 ? 6.221 5.192 19.421 1.00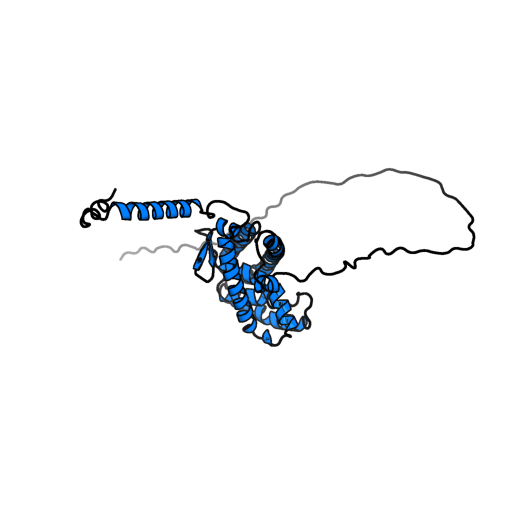 94.44 167 ASP A N 1
ATOM 1300 C CA . ASP A 1 167 ? 6.206 6.660 19.526 1.00 94.44 167 ASP A CA 1
ATOM 1301 C C . ASP A 1 167 ? 4.837 7.340 19.336 1.00 94.44 167 ASP A C 1
ATOM 1303 O O . ASP A 1 167 ? 4.769 8.528 19.019 1.00 94.44 167 ASP A O 1
ATOM 1307 N N . LEU A 1 168 ? 3.737 6.609 19.548 1.00 97.25 168 LEU A N 1
ATOM 1308 C CA . LEU A 1 168 ? 2.406 7.212 19.650 1.00 97.25 168 LEU A CA 1
ATOM 1309 C C . LEU A 1 168 ? 2.228 7.925 20.997 1.00 97.25 168 LEU A C 1
ATOM 1311 O O . LEU A 1 168 ? 2.481 7.352 22.058 1.00 97.25 168 LEU A O 1
ATOM 1315 N N . GLU A 1 169 ? 1.723 9.154 20.953 1.00 97.94 169 GLU A N 1
ATOM 1316 C CA . GLU A 1 169 ? 1.338 9.949 22.118 1.00 97.94 169 GLU A CA 1
ATOM 1317 C C . GLU A 1 169 ? 0.016 9.444 22.717 1.00 97.94 169 GLU A C 1
ATOM 1319 O O . GLU A 1 169 ? -0.110 9.330 23.938 1.00 97.94 169 GLU A O 1
ATOM 1324 N N . GLU A 1 170 ? -0.969 9.109 21.871 1.00 97.25 170 GLU A N 1
ATOM 1325 C CA . GLU A 1 170 ? -2.307 8.669 22.289 1.00 97.25 170 GLU A CA 1
ATOM 1326 C C . GLU A 1 170 ? -2.693 7.267 21.738 1.00 97.25 170 GLU A C 1
ATOM 1328 O O . GLU A 1 170 ? -3.743 7.129 21.097 1.00 97.25 170 GLU A O 1
ATOM 1333 N N . PRO A 1 171 ? -1.932 6.179 22.000 1.00 97.50 171 PRO A N 1
ATOM 1334 C CA . PRO A 1 171 ? -2.185 4.858 21.401 1.00 97.50 171 PRO A CA 1
ATOM 1335 C C . PRO A 1 171 ? -3.602 4.325 21.678 1.00 97.50 171 PRO A C 1
ATOM 1337 O O . PRO A 1 171 ? -4.279 3.855 20.767 1.00 97.50 171 PRO A O 1
ATOM 1340 N N . SER A 1 172 ? -4.126 4.516 22.895 1.00 97.81 172 SER A N 1
ATOM 1341 C CA . SER A 1 172 ? -5.487 4.086 23.255 1.00 97.81 172 SER A CA 1
ATOM 1342 C C . SER A 1 172 ? -6.586 4.779 22.441 1.00 97.81 172 SER A C 1
ATOM 1344 O O . SER A 1 172 ? -7.669 4.225 22.259 1.00 97.81 172 SER A O 1
ATOM 1346 N N . LYS A 1 173 ? -6.348 6.013 21.980 1.00 97.75 173 LYS A N 1
ATOM 1347 C CA . LYS A 1 173 ? -7.284 6.755 21.126 1.00 97.75 173 LYS A CA 1
ATOM 1348 C C . LYS A 1 173 ? -7.215 6.244 19.689 1.00 97.75 173 LYS A C 1
ATOM 1350 O O . LYS A 1 173 ? -8.248 6.161 19.033 1.00 97.75 173 LYS A O 1
ATOM 1355 N N . VAL A 1 174 ? -6.026 5.859 19.222 1.00 98.50 174 VAL A N 1
ATOM 1356 C CA . VAL A 1 174 ? -5.842 5.196 17.922 1.00 98.50 174 VAL A CA 1
ATOM 1357 C C . VAL A 1 174 ? -6.577 3.854 17.891 1.00 98.50 174 VAL A C 1
ATOM 1359 O O . VAL A 1 174 ? -7.305 3.598 16.933 1.00 98.50 174 VAL A O 1
ATOM 1362 N N . ASP A 1 175 ? -6.483 3.044 18.949 1.00 97.75 175 ASP A N 1
ATOM 1363 C CA . ASP A 1 175 ? -7.213 1.769 19.044 1.00 97.75 175 ASP A CA 1
ATOM 1364 C C . ASP A 1 175 ? -8.734 1.971 18.968 1.00 97.75 175 ASP A C 1
ATOM 1366 O O . ASP A 1 175 ? -9.411 1.329 18.162 1.00 97.75 175 ASP A O 1
ATOM 1370 N N . GLN A 1 176 ? -9.267 2.949 19.710 1.00 98.00 176 GLN A N 1
ATOM 1371 C CA . GLN A 1 176 ? -10.692 3.310 19.653 1.00 98.00 176 GLN A CA 1
ATOM 1372 C C . GLN A 1 176 ? -11.139 3.765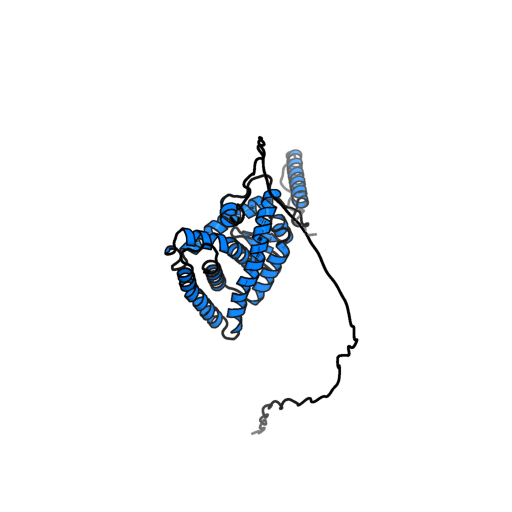 18.255 1.00 98.00 176 GLN A C 1
ATOM 1374 O O . GLN A 1 176 ? -12.284 3.535 17.865 1.00 98.00 176 GLN A O 1
ATOM 1379 N N . LEU A 1 177 ? -10.256 4.407 17.480 1.00 97.75 177 LEU A N 1
ATOM 1380 C CA . LEU A 1 177 ? -10.537 4.763 16.086 1.00 97.75 177 LEU A CA 1
ATOM 1381 C C . LEU A 1 177 ? -10.482 3.551 15.143 1.00 97.75 177 LEU A C 1
ATOM 1383 O O . LEU A 1 177 ? -11.170 3.552 14.120 1.00 97.75 177 LEU A O 1
ATOM 1387 N N . GLN A 1 178 ? -9.692 2.521 15.461 1.00 98.25 178 GLN A N 1
ATOM 1388 C CA . GLN A 1 178 ? -9.568 1.315 14.640 1.00 98.25 178 GLN A CA 1
ATOM 1389 C C . GLN A 1 178 ? -10.773 0.373 14.796 1.00 98.25 178 GLN A C 1
ATOM 1391 O O . GLN A 1 178 ? -11.222 -0.215 13.808 1.00 98.25 178 GLN A O 1
ATOM 1396 N N . GLU A 1 179 ? -11.333 0.249 16.003 1.00 97.75 179 GLU A N 1
ATOM 1397 C CA . GLU A 1 179 ? -12.485 -0.616 16.310 1.00 97.75 179 GLU A CA 1
ATOM 1398 C C . GLU A 1 179 ? -13.655 -0.506 15.305 1.00 97.75 179 GLU A C 1
ATOM 1400 O O . GLU A 1 179 ? -14.056 -1.532 14.738 1.00 97.75 179 GLU A O 1
ATOM 1405 N N . PRO A 1 180 ? -14.200 0.692 14.997 1.00 98.12 180 PRO A N 1
ATOM 1406 C CA . PRO A 1 180 ? -15.296 0.813 14.037 1.00 98.12 180 PRO A CA 1
ATOM 1407 C C . PRO A 1 180 ? -14.890 0.443 12.602 1.00 98.12 180 PRO A C 1
ATOM 1409 O O . PRO A 1 180 ? -15.746 0.011 11.829 1.00 98.12 180 PRO A O 1
ATOM 1412 N N . LEU A 1 181 ? -13.610 0.569 12.227 1.00 98.25 181 LEU A N 1
ATOM 1413 C CA . LEU A 1 181 ? -13.113 0.155 10.907 1.00 98.25 181 LEU A CA 1
ATOM 1414 C C . LEU A 1 181 ? -13.086 -1.374 10.781 1.00 98.25 181 LEU A C 1
ATOM 1416 O O . LEU A 1 181 ? -13.520 -1.919 9.762 1.00 98.25 181 LEU A O 1
ATOM 1420 N N . LEU A 1 182 ? -12.630 -2.065 11.830 1.00 98.19 182 LEU A N 1
ATOM 1421 C CA . LEU A 1 182 ? -12.658 -3.528 11.921 1.00 98.19 182 LEU A CA 1
ATOM 1422 C C . LEU A 1 182 ? -14.096 -4.054 11.864 1.00 98.19 182 LEU A C 1
ATOM 1424 O O . LEU A 1 182 ? -14.389 -4.990 11.113 1.00 98.19 182 LEU A O 1
ATOM 1428 N N . GLU A 1 183 ? -15.008 -3.422 12.607 1.00 98.31 183 GLU A N 1
ATOM 1429 C CA . GLU A 1 183 ? -16.423 -3.790 12.608 1.00 98.31 183 GLU A CA 1
ATOM 1430 C C . GLU A 1 183 ? -17.070 -3.557 11.236 1.00 98.31 183 GLU A C 1
ATOM 1432 O O . GLU A 1 183 ? -17.772 -4.434 10.721 1.00 98.31 183 GLU A O 1
ATOM 1437 N N . ALA A 1 184 ? -16.780 -2.419 10.597 1.00 98.44 184 ALA A N 1
ATOM 1438 C CA . ALA A 1 184 ? -17.260 -2.109 9.256 1.00 98.44 184 ALA A CA 1
ATOM 1439 C C . ALA A 1 184 ? -16.781 -3.142 8.226 1.00 98.44 184 ALA A C 1
ATOM 1441 O O . ALA A 1 184 ? -17.597 -3.645 7.448 1.00 98.44 184 ALA A O 1
ATOM 1442 N N . LEU A 1 185 ? -15.496 -3.522 8.250 1.00 98.19 185 LEU A N 1
ATOM 1443 C CA . LEU A 1 185 ? -14.960 -4.563 7.368 1.00 98.19 185 LEU A CA 1
ATOM 1444 C C . LEU A 1 185 ? -15.654 -5.906 7.609 1.00 98.19 185 LEU A C 1
ATOM 1446 O O . LEU A 1 185 ? -16.071 -6.564 6.654 1.00 98.19 185 LEU A O 1
ATOM 1450 N N . LYS A 1 186 ? -15.843 -6.299 8.873 1.00 98.19 186 LYS A N 1
ATOM 1451 C CA . LYS A 1 186 ? -16.535 -7.542 9.236 1.00 98.19 186 LYS A CA 1
ATOM 1452 C C . LYS A 1 186 ? -17.958 -7.580 8.684 1.00 98.19 186 LYS A C 1
ATOM 1454 O O . LYS A 1 186 ? -18.345 -8.569 8.057 1.00 98.19 186 LYS A O 1
ATOM 1459 N N . ILE A 1 187 ? -18.736 -6.519 8.901 1.00 98.31 187 ILE A N 1
ATOM 1460 C CA . ILE A 1 187 ? -20.121 -6.423 8.425 1.00 98.31 187 ILE A CA 1
ATOM 1461 C C . ILE A 1 187 ? -20.157 -6.431 6.895 1.00 98.31 187 ILE A C 1
ATO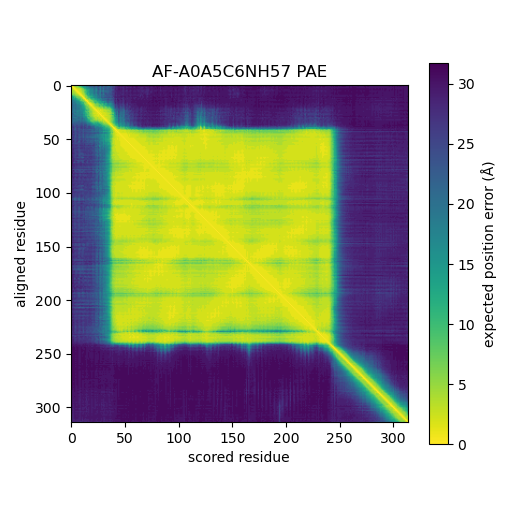M 1463 O O . ILE A 1 187 ? -20.934 -7.189 6.308 1.00 98.31 187 ILE A O 1
ATOM 1467 N N . TYR A 1 188 ? -19.303 -5.637 6.244 1.00 98.31 188 TYR A N 1
ATOM 1468 C CA . TYR A 1 188 ? -19.269 -5.521 4.789 1.00 98.31 188 TYR A CA 1
ATOM 1469 C C . TYR A 1 188 ? -18.927 -6.856 4.118 1.00 98.31 188 TYR A C 1
ATOM 1471 O O . TYR A 1 188 ? -19.689 -7.333 3.274 1.00 98.31 188 TYR A O 1
ATOM 1479 N N . VAL A 1 189 ? -17.852 -7.522 4.558 1.00 97.69 189 VAL A N 1
ATOM 1480 C CA . VAL A 1 189 ? -17.419 -8.819 4.012 1.00 97.69 189 VAL A CA 1
ATOM 1481 C C . VAL A 1 189 ? -18.509 -9.880 4.180 1.00 97.69 189 VAL A C 1
ATOM 1483 O O . VAL A 1 189 ? -18.805 -10.612 3.232 1.00 97.69 189 VAL A O 1
ATOM 1486 N N . ARG A 1 190 ? -19.151 -9.952 5.358 1.00 96.56 190 ARG A N 1
ATOM 1487 C CA . ARG A 1 190 ? -20.238 -10.915 5.625 1.00 96.56 190 ARG A CA 1
ATOM 1488 C C . ARG A 1 190 ? -21.479 -10.633 4.789 1.00 96.56 190 ARG A C 1
ATOM 1490 O O . ARG A 1 190 ? -22.121 -11.575 4.336 1.00 96.56 190 ARG A O 1
ATOM 1497 N N . LYS A 1 191 ? -21.803 -9.360 4.557 1.00 97.44 191 LYS A N 1
ATOM 1498 C CA . LYS A 1 191 ? -22.917 -8.965 3.691 1.00 97.44 191 LYS A CA 1
ATOM 1499 C C . LYS A 1 191 ? -22.642 -9.318 2.230 1.00 97.44 191 LYS A C 1
ATOM 1501 O O . LYS A 1 191 ? -23.543 -9.794 1.547 1.00 97.44 191 LYS A O 1
ATOM 1506 N N . ARG A 1 192 ? -21.410 -9.110 1.754 1.00 97.38 192 ARG A N 1
ATOM 1507 C CA . ARG A 1 192 ? -21.026 -9.368 0.359 1.00 97.38 192 ARG A CA 1
ATOM 1508 C C . ARG A 1 192 ? -20.840 -10.851 0.053 1.00 97.38 192 ARG A C 1
ATOM 1510 O O . ARG A 1 192 ? -21.094 -11.284 -1.065 1.00 97.38 192 ARG A O 1
ATOM 1517 N N . ARG A 1 193 ? -20.398 -11.635 1.041 1.00 96.50 193 ARG A N 1
ATOM 1518 C CA . ARG A 1 193 ? -20.181 -13.084 0.915 1.00 96.50 193 ARG A CA 1
ATOM 1519 C C . ARG A 1 193 ? -20.834 -13.855 2.081 1.00 96.50 193 ARG A C 1
ATOM 1521 O O . ARG A 1 193 ? -20.111 -14.439 2.891 1.00 96.50 193 ARG A O 1
ATOM 1528 N N . PRO A 1 194 ? -22.182 -13.922 2.163 1.00 96.12 194 PRO A N 1
ATOM 1529 C CA . PRO A 1 194 ? -22.883 -14.570 3.281 1.00 96.12 194 PRO A CA 1
ATOM 1530 C C . PRO A 1 194 ? -22.535 -16.053 3.462 1.00 96.12 194 PRO A C 1
ATOM 1532 O O . PRO A 1 194 ? -22.499 -16.550 4.583 1.00 96.12 194 PRO A O 1
ATOM 1535 N N . SER A 1 195 ? -22.227 -16.753 2.366 1.00 97.00 195 SER A N 1
ATOM 1536 C CA . SER A 1 195 ? -21.848 -18.171 2.358 1.00 97.00 195 SER A CA 1
ATOM 1537 C C . SER A 1 195 ? -20.377 -18.439 2.705 1.00 97.00 195 SER A C 1
ATOM 1539 O O . SER A 1 195 ? -19.986 -19.596 2.836 1.00 97.00 195 SER A O 1
ATOM 1541 N N . LYS A 1 196 ? -19.541 -17.402 2.865 1.00 95.94 196 LYS A N 1
ATOM 1542 C CA . LYS A 1 196 ? -18.100 -17.538 3.141 1.00 95.94 196 LYS A CA 1
ATOM 1543 C C . LYS A 1 196 ? -17.699 -16.738 4.398 1.00 95.94 196 LYS A C 1
ATOM 1545 O O . LYS A 1 196 ? -16.967 -15.754 4.295 1.00 95.94 196 LYS A O 1
ATOM 1550 N N . PRO A 1 197 ? -18.131 -17.142 5.611 1.00 92.31 197 PRO A N 1
ATOM 1551 C CA . PRO A 1 197 ? -17.901 -16.370 6.842 1.00 92.31 197 PRO A CA 1
ATOM 1552 C C . PRO A 1 197 ? -16.415 -16.219 7.213 1.00 92.31 197 PRO A C 1
ATOM 1554 O O . PRO A 1 197 ? -16.031 -15.235 7.842 1.00 92.31 197 PRO A O 1
ATOM 1557 N N . HIS A 1 198 ? -15.567 -17.155 6.779 1.00 96.06 198 HIS A N 1
ATOM 1558 C CA . HIS A 1 198 ? -14.117 -17.129 6.991 1.00 96.06 198 HIS A CA 1
ATOM 1559 C C . HIS A 1 198 ? -13.391 -16.049 6.165 1.00 96.06 198 HIS A C 1
ATOM 1561 O O . HIS A 1 198 ? -12.198 -15.832 6.359 1.00 96.06 198 HIS A O 1
ATOM 1567 N N . MET A 1 199 ? -14.077 -15.346 5.255 1.00 97.00 199 MET A N 1
ATOM 1568 C CA . MET A 1 199 ? -13.452 -14.317 4.417 1.00 97.00 199 MET A CA 1
ATOM 1569 C C . MET A 1 199 ? -13.018 -13.088 5.214 1.00 97.00 199 MET A C 1
ATOM 1571 O O . MET A 1 199 ? -12.009 -12.487 4.861 1.00 97.00 199 MET A O 1
ATOM 1575 N N . PHE A 1 200 ? -13.717 -12.731 6.298 1.00 97.31 200 PHE A N 1
ATOM 1576 C CA . PHE A 1 200 ? -13.295 -11.621 7.162 1.00 97.31 200 PHE A CA 1
ATOM 1577 C C . PHE A 1 200 ? -11.923 -11.887 7.803 1.00 97.31 200 PHE A C 1
ATOM 1579 O O . PHE A 1 200 ? -10.997 -11.132 7.506 1.00 97.31 200 PHE A O 1
ATOM 1586 N N . PRO A 1 201 ? -11.731 -12.964 8.597 1.00 97.19 201 PRO A N 1
ATOM 1587 C CA . PRO A 1 201 ? -10.423 -13.235 9.185 1.00 97.19 201 PRO A CA 1
ATOM 1588 C C . PRO A 1 201 ? -9.359 -13.496 8.111 1.00 97.19 201 PRO A C 1
ATOM 1590 O O . PRO A 1 201 ? -8.243 -13.011 8.245 1.00 97.19 201 PRO A O 1
ATOM 1593 N N . LYS A 1 202 ? -9.702 -14.161 6.996 1.00 97.06 202 LYS A N 1
ATOM 1594 C CA . LYS A 1 202 ? -8.770 -14.371 5.875 1.00 97.06 202 LYS A CA 1
ATOM 1595 C C . LYS A 1 202 ? -8.274 -13.058 5.258 1.00 97.06 202 LYS A C 1
ATOM 1597 O O . LYS A 1 202 ? -7.098 -12.958 4.926 1.00 97.06 202 LYS A O 1
ATOM 1602 N N . THR A 1 203 ? -9.153 -12.065 5.106 1.00 96.69 203 THR A N 1
ATOM 1603 C CA . THR A 1 203 ? -8.789 -10.730 4.602 1.00 96.69 203 THR A CA 1
ATOM 1604 C C . THR A 1 203 ? -7.943 -9.982 5.628 1.00 96.69 203 THR A C 1
ATOM 1606 O O . THR A 1 203 ? -6.929 -9.396 5.270 1.00 96.69 203 THR A O 1
ATOM 1609 N N . LEU A 1 204 ? -8.304 -10.058 6.912 1.00 96.50 204 LEU A N 1
ATOM 1610 C CA . LEU A 1 204 ? -7.567 -9.397 7.988 1.00 96.50 204 LEU A CA 1
ATOM 1611 C C . LEU A 1 204 ? -6.138 -9.947 8.140 1.00 96.50 204 LEU A C 1
ATOM 1613 O O . LEU A 1 204 ? -5.198 -9.174 8.292 1.00 96.50 204 LEU A O 1
ATOM 1617 N N . MET A 1 205 ? -5.947 -11.264 8.011 1.00 96.81 205 MET A N 1
ATOM 1618 C CA . MET A 1 205 ? -4.620 -11.897 8.064 1.00 96.81 205 MET A CA 1
ATOM 1619 C C . MET A 1 205 ? -3.672 -11.416 6.957 1.00 96.81 205 MET A C 1
ATOM 1621 O O . MET A 1 205 ? -2.457 -11.487 7.130 1.00 96.81 205 MET A O 1
ATOM 1625 N N . LYS A 1 206 ? -4.190 -10.862 5.849 1.00 97.06 206 LYS A N 1
ATOM 1626 C CA . LYS A 1 206 ? -3.336 -10.268 4.811 1.00 97.06 206 LYS A CA 1
ATOM 1627 C C . LYS A 1 206 ? -2.585 -9.034 5.295 1.00 97.06 206 LYS A C 1
ATOM 1629 O O . LYS A 1 206 ? -1.561 -8.718 4.706 1.00 97.06 206 LYS A O 1
ATOM 1634 N N . ILE A 1 207 ? -3.023 -8.386 6.377 1.00 96.38 207 ILE A N 1
ATOM 1635 C CA . ILE A 1 207 ? -2.258 -7.313 7.027 1.00 96.38 207 ILE A CA 1
ATOM 1636 C C . ILE A 1 207 ? -0.931 -7.853 7.569 1.00 96.38 207 ILE A C 1
ATOM 1638 O O . ILE A 1 207 ? 0.100 -7.210 7.405 1.00 96.38 207 ILE A O 1
ATOM 1642 N N . THR A 1 208 ? -0.928 -9.039 8.183 1.00 95.69 208 THR A N 1
ATOM 1643 C CA . THR A 1 208 ? 0.297 -9.655 8.715 1.00 95.69 208 THR A CA 1
ATOM 1644 C C . THR A 1 208 ? 1.276 -9.996 7.596 1.00 95.69 208 THR A C 1
ATOM 1646 O O . THR A 1 208 ? 2.455 -9.656 7.688 1.00 95.69 208 THR A O 1
ATOM 1649 N N . ASP A 1 209 ? 0.778 -10.600 6.514 1.00 95.88 209 ASP A N 1
ATOM 1650 C CA . ASP A 1 209 ? 1.582 -10.873 5.319 1.00 95.88 209 ASP A CA 1
ATOM 1651 C C . ASP A 1 209 ? 2.159 -9.567 4.749 1.00 95.88 209 ASP A C 1
ATOM 1653 O O . ASP A 1 209 ? 3.356 -9.470 4.490 1.00 95.88 209 ASP A O 1
ATOM 1657 N N . LEU A 1 210 ? 1.325 -8.531 4.626 1.00 96.44 210 LEU A N 1
ATOM 1658 C CA . LEU A 1 210 ? 1.703 -7.221 4.102 1.00 96.44 210 LEU A CA 1
ATOM 1659 C C . LEU A 1 210 ? 2.808 -6.555 4.931 1.00 96.44 210 LEU A C 1
ATOM 1661 O O . LEU A 1 210 ? 3.792 -6.096 4.354 1.00 96.44 210 LEU A O 1
ATOM 1665 N N . ARG A 1 211 ? 2.692 -6.584 6.265 1.00 95.69 211 ARG A N 1
ATOM 1666 C CA . ARG A 1 211 ? 3.711 -6.071 7.196 1.00 95.69 211 ARG A CA 1
ATOM 1667 C C . ARG A 1 211 ? 5.049 -6.810 7.065 1.00 95.69 211 ARG A C 1
ATOM 1669 O O . ARG A 1 211 ? 6.110 -6.209 7.193 1.00 95.69 211 ARG A O 1
ATOM 1676 N N . SER A 1 212 ? 5.026 -8.114 6.772 1.00 96.31 212 SER A N 1
ATOM 1677 C CA . SER A 1 212 ? 6.255 -8.878 6.505 1.00 96.31 212 SER A CA 1
ATOM 1678 C C . SER A 1 212 ? 6.941 -8.431 5.208 1.00 96.31 212 SER A C 1
ATOM 1680 O O . SER A 1 212 ? 8.169 -8.351 5.139 1.00 96.31 212 SER A O 1
ATOM 1682 N N . ILE A 1 213 ? 6.155 -8.117 4.175 1.00 96.69 213 ILE A N 1
ATOM 1683 C CA . ILE A 1 213 ? 6.675 -7.649 2.885 1.00 96.69 213 ILE A CA 1
ATOM 1684 C C . ILE A 1 213 ? 7.218 -6.227 3.013 1.00 96.69 213 ILE A C 1
ATOM 1686 O O . ILE A 1 213 ? 8.294 -5.947 2.490 1.00 96.69 213 ILE A O 1
ATOM 1690 N N . SER A 1 214 ? 6.511 -5.337 3.710 1.00 94.75 214 SER A N 1
ATOM 1691 C CA . SER A 1 214 ? 6.936 -3.949 3.888 1.00 94.75 214 SER A CA 1
ATOM 1692 C C . SER A 1 214 ? 8.191 -3.815 4.745 1.00 94.75 214 SER A C 1
ATOM 1694 O O . SER A 1 214 ? 9.021 -2.972 4.423 1.00 94.75 214 SER A O 1
ATOM 1696 N N . ALA A 1 215 ? 8.411 -4.686 5.735 1.00 94.19 215 ALA A N 1
ATOM 1697 C CA . ALA A 1 215 ? 9.674 -4.733 6.477 1.00 94.19 215 ALA A CA 1
ATOM 1698 C C . ALA A 1 215 ? 10.878 -4.959 5.539 1.00 94.19 215 ALA A C 1
ATOM 1700 O O . ALA A 1 215 ? 11.818 -4.166 5.515 1.00 94.19 215 ALA A O 1
ATOM 1701 N N . LYS A 1 216 ? 10.797 -5.965 4.656 1.00 95.50 216 LYS A N 1
ATOM 1702 C CA . LYS A 1 216 ? 11.809 -6.186 3.603 1.00 95.50 216 LYS A CA 1
ATOM 1703 C C . LYS A 1 216 ? 11.829 -5.046 2.573 1.00 95.50 216 LYS A C 1
ATOM 1705 O O . LYS A 1 216 ? 12.856 -4.742 1.969 1.00 95.50 216 LYS A O 1
ATOM 1710 N N . GLY A 1 217 ? 10.679 -4.413 2.359 1.00 94.81 217 GLY A N 1
ATOM 1711 C CA . GLY A 1 217 ? 10.505 -3.187 1.588 1.00 94.81 217 GLY A CA 1
ATOM 1712 C C . GLY A 1 217 ? 11.380 -2.038 2.083 1.00 94.81 217 GLY A C 1
ATOM 1713 O O . GLY A 1 217 ? 12.086 -1.426 1.284 1.00 94.81 217 GLY A O 1
ATOM 1714 N N . ALA A 1 218 ? 11.379 -1.784 3.390 1.00 92.31 218 ALA A N 1
ATOM 1715 C CA . ALA A 1 218 ? 12.198 -0.753 4.017 1.00 92.31 218 ALA A CA 1
ATOM 1716 C C . ALA A 1 218 ? 13.701 -1.030 3.819 1.00 92.31 218 ALA A C 1
ATOM 1718 O O . ALA A 1 218 ? 14.451 -0.138 3.424 1.00 92.31 218 ALA A O 1
ATOM 1719 N N . GLU A 1 219 ? 14.137 -2.287 3.955 1.00 93.12 219 GLU A N 1
ATOM 1720 C CA . GLU A 1 219 ? 15.520 -2.697 3.647 1.00 93.12 219 GLU A CA 1
ATOM 1721 C C . GLU A 1 219 ? 15.892 -2.432 2.175 1.00 93.12 219 GLU A C 1
ATOM 1723 O O . GLU A 1 219 ? 17.008 -1.997 1.852 1.00 93.12 219 GLU A O 1
ATOM 1728 N N . ARG A 1 220 ? 14.945 -2.646 1.249 1.00 93.56 220 ARG A N 1
ATOM 1729 C CA . ARG A 1 220 ? 15.159 -2.343 -0.171 1.00 93.56 220 ARG A CA 1
ATOM 1730 C C . ARG A 1 220 ? 15.260 -0.845 -0.431 1.00 93.56 220 ARG A C 1
ATOM 1732 O O . ARG A 1 220 ? 16.077 -0.467 -1.268 1.00 93.56 220 ARG A O 1
ATOM 1739 N N . VAL A 1 221 ? 14.502 -0.002 0.273 1.00 92.19 221 VAL A N 1
ATOM 1740 C CA . VAL A 1 221 ? 14.627 1.466 0.175 1.00 92.19 221 VAL A CA 1
ATOM 1741 C C . VAL A 1 221 ? 16.054 1.902 0.512 1.00 92.19 221 VAL A C 1
ATOM 1743 O O . VAL A 1 221 ? 16.635 2.686 -0.237 1.00 92.19 221 VAL A O 1
ATOM 1746 N N . ILE A 1 222 ? 16.660 1.332 1.558 1.00 91.12 222 ILE A N 1
ATOM 1747 C CA . ILE A 1 222 ? 18.059 1.602 1.932 1.00 91.12 222 ILE A CA 1
ATOM 1748 C C . ILE A 1 222 ? 19.014 1.160 0.815 1.00 91.12 222 ILE A C 1
ATOM 1750 O O . ILE A 1 222 ? 19.879 1.924 0.390 1.00 91.12 222 ILE A O 1
ATOM 1754 N N . SER A 1 223 ? 18.830 -0.054 0.289 1.00 91.56 223 SER A N 1
ATOM 1755 C CA . SER A 1 223 ? 19.675 -0.585 -0.790 1.00 91.56 223 SER A CA 1
ATOM 1756 C C . SER A 1 223 ? 19.576 0.243 -2.077 1.00 91.56 223 SER A C 1
ATOM 1758 O O . SER A 1 223 ? 20.584 0.472 -2.743 1.00 91.56 223 SER A O 1
ATOM 1760 N N . LEU A 1 224 ? 18.378 0.737 -2.411 1.00 91.38 224 LEU A N 1
ATOM 1761 C CA . LEU A 1 224 ? 18.139 1.587 -3.578 1.00 91.38 224 LEU A CA 1
ATOM 1762 C C . LEU A 1 224 ? 18.926 2.895 -3.511 1.00 91.38 224 LEU A C 1
ATOM 1764 O O . LEU A 1 224 ? 19.434 3.323 -4.542 1.00 91.38 224 LEU A O 1
ATOM 1768 N N . LYS A 1 225 ? 19.102 3.492 -2.321 1.00 89.62 225 LYS A N 1
ATOM 1769 C CA . LYS A 1 225 ? 19.901 4.723 -2.142 1.00 89.62 225 LYS A CA 1
ATOM 1770 C C . LYS A 1 225 ? 21.355 4.556 -2.598 1.00 89.62 225 LYS A C 1
ATOM 1772 O O . LYS A 1 225 ? 21.970 5.537 -2.993 1.00 89.62 225 LYS A O 1
ATOM 1777 N N . MET A 1 226 ? 21.887 3.333 -2.569 1.00 89.19 226 MET A N 1
ATOM 1778 C CA . MET A 1 226 ? 23.253 3.019 -3.010 1.00 89.19 226 MET A CA 1
ATOM 1779 C C . MET A 1 226 ? 23.337 2.669 -4.505 1.00 89.19 226 MET A C 1
ATOM 1781 O O . MET A 1 226 ? 24.433 2.579 -5.054 1.00 89.19 226 MET A O 1
ATOM 1785 N N . GLU A 1 227 ? 22.199 2.417 -5.158 1.00 90.31 227 GLU A N 1
ATOM 1786 C CA . GLU A 1 227 ? 22.116 2.012 -6.568 1.00 90.31 227 GLU A CA 1
ATOM 1787 C C . GLU A 1 227 ? 21.768 3.175 -7.497 1.00 90.31 227 GLU A C 1
ATOM 1789 O O . GLU A 1 227 ? 22.162 3.169 -8.663 1.00 90.31 227 GLU A O 1
ATOM 1794 N N . ILE A 1 228 ? 21.042 4.172 -6.989 1.00 91.44 228 ILE A N 1
ATOM 1795 C CA . ILE A 1 228 ? 20.681 5.365 -7.751 1.00 91.44 228 ILE A CA 1
ATOM 1796 C C . ILE A 1 228 ? 21.859 6.357 -7.803 1.00 91.44 228 ILE A C 1
ATOM 1798 O O . ILE A 1 228 ? 22.543 6.561 -6.803 1.00 91.44 228 ILE A O 1
ATOM 1802 N N . PRO A 1 229 ? 22.096 7.033 -8.941 1.00 82.75 229 PRO A N 1
ATOM 1803 C CA . PRO A 1 229 ? 23.183 8.008 -9.082 1.00 82.75 229 PRO A CA 1
ATOM 1804 C C . PRO A 1 229 ? 22.920 9.352 -8.371 1.00 82.75 229 PRO A C 1
ATOM 1806 O O . PRO A 1 229 ? 23.747 10.258 -8.454 1.00 82.75 229 PRO A O 1
ATOM 1809 N N . GLY A 1 230 ? 21.774 9.511 -7.701 1.00 87.12 230 GLY A N 1
ATOM 1810 C CA . GLY A 1 230 ? 21.337 10.751 -7.057 1.00 87.12 230 GLY A CA 1
ATOM 1811 C C . GLY A 1 230 ? 20.670 10.512 -5.703 1.00 87.12 230 GLY A C 1
ATOM 1812 O O . GLY A 1 230 ? 20.818 9.458 -5.096 1.00 87.12 230 GLY A O 1
ATOM 1813 N N . SER A 1 231 ? 19.925 11.496 -5.207 1.00 87.81 231 SER A N 1
ATOM 1814 C CA . SER A 1 231 ? 19.167 11.346 -3.962 1.00 87.81 231 SER A CA 1
ATOM 1815 C C . SER A 1 231 ? 17.813 10.681 -4.203 1.00 87.81 231 SER A C 1
ATOM 1817 O O . SER A 1 231 ? 17.149 10.945 -5.207 1.00 87.81 231 SER A O 1
ATOM 1819 N N . MET A 1 232 ? 17.362 9.892 -3.229 1.00 91.88 232 MET A N 1
ATOM 1820 C CA . MET A 1 232 ? 15.974 9.432 -3.156 1.00 91.88 232 MET A CA 1
ATOM 1821 C C . MET A 1 232 ? 15.029 10.648 -3.184 1.00 91.88 232 MET A C 1
ATOM 1823 O O . MET A 1 232 ? 15.348 11.657 -2.548 1.00 91.88 232 MET A O 1
ATOM 1827 N N . PRO A 1 233 ? 13.876 10.596 -3.878 1.00 93.69 233 PRO A N 1
ATOM 1828 C CA . PRO A 1 233 ? 12.903 11.677 -3.803 1.00 93.69 233 PRO A CA 1
ATOM 1829 C C . PRO A 1 233 ? 12.526 11.982 -2.347 1.00 93.69 233 PRO A C 1
ATOM 1831 O O . PRO A 1 233 ? 12.278 11.049 -1.577 1.00 93.69 233 PRO A O 1
ATOM 1834 N N . PRO A 1 234 ? 12.447 13.267 -1.957 1.00 93.06 234 PRO A N 1
ATOM 1835 C CA . PRO A 1 234 ? 12.403 13.668 -0.551 1.00 93.06 234 PRO A CA 1
ATOM 1836 C C . PRO A 1 234 ? 11.197 13.093 0.190 1.00 93.06 234 PRO A C 1
ATOM 1838 O O . PRO A 1 234 ? 11.337 12.638 1.315 1.00 93.06 234 PRO A O 1
ATOM 1841 N N . LEU A 1 235 ? 10.032 13.029 -0.461 1.00 93.00 235 LEU A N 1
ATOM 1842 C CA . LEU A 1 235 ? 8.824 12.478 0.152 1.00 93.00 235 LEU A CA 1
ATOM 1843 C C . LEU A 1 235 ? 8.899 10.953 0.339 1.00 93.00 235 LEU A C 1
ATOM 1845 O O . LEU A 1 235 ? 8.389 10.431 1.324 1.00 93.00 235 LEU A O 1
ATOM 1849 N N . ILE A 1 236 ? 9.537 10.232 -0.591 1.00 93.38 236 ILE A N 1
ATOM 1850 C CA . ILE A 1 236 ? 9.779 8.788 -0.437 1.00 93.38 236 ILE A CA 1
ATOM 1851 C C . ILE A 1 236 ? 10.735 8.565 0.731 1.00 93.38 236 ILE A C 1
ATOM 1853 O O . ILE A 1 236 ? 10.500 7.690 1.557 1.00 93.38 236 ILE A O 1
ATOM 1857 N N . GLN A 1 237 ? 11.783 9.381 0.820 1.00 92.44 237 GLN A N 1
ATOM 1858 C CA . GLN A 1 237 ? 12.732 9.316 1.917 1.00 92.44 237 GLN A CA 1
ATOM 1859 C C . GLN A 1 237 ? 12.052 9.600 3.264 1.00 92.44 237 GLN A C 1
ATOM 1861 O O . GLN A 1 237 ? 12.156 8.797 4.181 1.00 92.44 237 GLN A O 1
ATOM 1866 N N . GLU A 1 238 ? 11.301 10.694 3.372 1.00 92.38 238 GLU A N 1
ATOM 1867 C CA . GLU A 1 238 ? 10.612 11.093 4.603 1.00 92.38 238 GLU A CA 1
ATOM 1868 C C . GLU A 1 238 ? 9.637 10.023 5.108 1.00 92.38 238 GLU A C 1
ATOM 1870 O O . GLU A 1 238 ? 9.546 9.792 6.316 1.00 92.38 238 GLU A O 1
ATOM 1875 N N . MET A 1 239 ? 8.921 9.375 4.186 1.00 92.44 239 MET A N 1
ATOM 1876 C CA . MET A 1 239 ? 7.838 8.451 4.514 1.00 92.44 239 MET A CA 1
ATOM 1877 C C . MET A 1 239 ? 8.289 7.006 4.689 1.00 92.44 239 MET A C 1
ATOM 1879 O O . MET A 1 239 ? 7.646 6.282 5.441 1.00 92.44 239 MET A O 1
ATOM 1883 N N . LEU A 1 240 ? 9.333 6.572 3.975 1.00 88.19 240 LEU A N 1
ATOM 1884 C CA . LEU A 1 240 ? 9.749 5.166 3.930 1.00 88.19 240 LEU A CA 1
ATOM 1885 C C . LEU A 1 240 ? 11.095 4.898 4.616 1.00 88.19 240 LEU A C 1
ATOM 1887 O O . LEU A 1 240 ? 11.458 3.737 4.788 1.00 88.19 240 LEU A O 1
ATOM 1891 N N . GLU A 1 241 ? 11.850 5.933 4.988 1.00 80.94 241 GLU A N 1
ATOM 1892 C CA . GLU A 1 241 ? 13.041 5.777 5.820 1.00 80.94 241 GLU A CA 1
ATOM 1893 C C . GLU A 1 241 ? 12.622 5.816 7.297 1.00 80.94 241 GLU A C 1
ATOM 1895 O O . GLU A 1 241 ? 12.214 6.856 7.835 1.00 80.94 241 GLU A O 1
ATOM 1900 N N . ASN A 1 242 ? 12.695 4.655 7.952 1.00 68.75 242 ASN A N 1
ATOM 1901 C CA . ASN A 1 242 ? 12.579 4.576 9.401 1.00 68.75 242 ASN A CA 1
ATOM 1902 C C . ASN A 1 242 ? 13.734 5.378 10.001 1.00 68.75 242 ASN A C 1
ATOM 1904 O O . ASN A 1 242 ? 14.899 5.125 9.701 1.00 68.75 242 ASN A O 1
ATOM 1908 N N . SER A 1 243 ? 13.416 6.341 10.862 1.00 53.34 243 SER A N 1
ATOM 1909 C CA . SER A 1 243 ? 14.419 7.091 11.619 1.00 53.34 243 SER A CA 1
ATOM 1910 C C . SER A 1 243 ? 14.907 6.266 12.815 1.00 53.34 243 SER A C 1
ATOM 1912 O O . SER A 1 243 ? 14.952 6.761 13.933 1.00 53.34 243 SER A O 1
ATOM 1914 N N . GLU A 1 244 ? 15.227 4.993 12.597 1.00 43.56 244 GLU A N 1
ATOM 1915 C CA . GLU A 1 244 ? 15.744 4.094 13.624 1.00 43.56 244 GLU A CA 1
ATOM 1916 C C . GLU A 1 244 ? 17.243 3.910 13.378 1.00 43.56 244 GLU A C 1
ATOM 1918 O O . GLU A 1 244 ? 17.656 3.157 12.498 1.00 43.56 244 GLU A O 1
ATOM 1923 N N . GLY A 1 245 ? 18.065 4.648 14.135 1.00 39.34 245 GLY A N 1
ATOM 1924 C CA . GLY A 1 245 ? 19.516 4.447 14.158 1.00 39.34 245 GLY A CA 1
ATOM 1925 C C . GLY A 1 245 ? 20.377 5.710 14.147 1.00 39.34 245 GLY A C 1
ATOM 1926 O O . GLY A 1 245 ? 21.250 5.843 13.296 1.00 39.34 245 GLY A O 1
ATOM 1927 N N . GLN A 1 246 ? 20.208 6.604 15.125 1.00 32.06 246 GLN A N 1
ATOM 1928 C CA . GLN A 1 246 ? 21.300 7.491 15.549 1.00 32.06 246 GLN A CA 1
ATOM 1929 C C . GLN A 1 246 ? 21.451 7.447 17.075 1.00 32.06 246 GLN A C 1
ATOM 1931 O O . GLN A 1 246 ? 21.494 8.480 17.732 1.00 32.06 246 GLN A O 1
ATOM 1936 N N . ASP A 1 247 ? 21.574 6.244 17.635 1.00 34.56 247 ASP A N 1
ATOM 1937 C CA . ASP A 1 247 ? 22.083 6.069 18.993 1.00 34.56 247 ASP A CA 1
ATOM 1938 C C . ASP A 1 247 ? 23.563 5.670 18.941 1.00 34.56 247 ASP A C 1
ATOM 1940 O O . ASP A 1 247 ? 23.932 4.593 18.478 1.00 34.56 247 ASP A O 1
ATOM 1944 N N . GLY A 1 248 ? 24.423 6.562 19.442 1.00 37.72 248 GLY A N 1
ATOM 1945 C CA . GLY A 1 248 ? 25.665 6.157 20.103 1.00 37.72 248 GLY A CA 1
ATOM 1946 C C . GLY A 1 248 ? 26.921 5.947 19.252 1.00 37.72 248 GLY A C 1
ATOM 1947 O O . GLY A 1 248 ? 27.596 4.936 19.407 1.00 37.72 248 GLY A O 1
ATOM 1948 N N . GLN A 1 249 ? 27.346 6.940 18.469 1.00 31.28 249 GLN A N 1
ATOM 1949 C CA . GLN A 1 249 ? 28.783 7.146 18.226 1.00 31.28 249 GLN A CA 1
ATOM 1950 C C . GLN A 1 249 ? 29.205 8.504 18.781 1.00 31.28 249 GLN A C 1
ATOM 1952 O O . GLN A 1 249 ? 29.495 9.456 18.062 1.00 31.28 249 GLN A O 1
ATOM 1957 N N . SER A 1 250 ? 29.265 8.579 20.113 1.00 31.50 250 SER A N 1
ATOM 1958 C CA . SER A 1 250 ? 30.183 9.503 20.766 1.00 31.50 250 SER A CA 1
ATOM 1959 C C . SER A 1 250 ? 31.596 9.075 20.380 1.00 31.50 250 SER A C 1
ATOM 1961 O O . SER A 1 250 ? 32.139 8.102 20.902 1.00 31.50 250 SER A O 1
ATOM 1963 N N . SER A 1 251 ? 32.172 9.796 19.427 1.00 29.88 251 SER A N 1
ATOM 1964 C CA . SER A 1 251 ? 33.596 9.813 19.144 1.00 29.88 251 SER A CA 1
ATOM 1965 C C . SER A 1 251 ? 34.360 10.113 20.437 1.00 29.88 251 SER A C 1
ATOM 1967 O O . SER A 1 251 ? 34.511 11.273 20.822 1.00 29.88 251 SER A O 1
ATOM 1969 N N . SER A 1 252 ? 34.843 9.082 21.129 1.00 29.08 252 SER A N 1
ATOM 1970 C CA . SER A 1 252 ? 35.870 9.246 22.152 1.00 29.08 252 SER A CA 1
ATOM 1971 C C . SER A 1 252 ? 37.188 9.520 21.433 1.00 29.08 252 SER A C 1
ATOM 1973 O O . SER A 1 252 ? 37.974 8.616 21.150 1.00 29.08 252 SER A O 1
ATOM 1975 N N . SER A 1 253 ? 37.399 10.785 21.079 1.00 32.16 253 SER A N 1
ATOM 1976 C CA . SER A 1 253 ? 38.703 11.300 20.694 1.00 32.16 253 SER A CA 1
ATOM 1977 C C . SER A 1 253 ? 39.650 11.134 21.877 1.00 32.16 253 SER A C 1
ATOM 1979 O O . SER A 1 253 ? 39.514 11.789 22.909 1.00 32.16 253 SER A O 1
ATOM 1981 N N . SER A 1 254 ? 40.601 10.225 21.711 1.00 30.75 254 SER A N 1
ATOM 1982 C CA . SER A 1 254 ? 41.778 10.065 22.547 1.00 30.75 254 SER A CA 1
ATOM 1983 C C . SER A 1 254 ? 42.572 11.372 22.607 1.00 30.75 254 SER A C 1
ATOM 1985 O O . SER A 1 254 ? 43.152 11.790 21.604 1.00 30.75 254 SER A O 1
ATOM 1987 N N . SER A 1 255 ? 42.654 11.981 23.787 1.00 34.06 255 SER A N 1
ATOM 1988 C CA . SER A 1 255 ? 43.673 12.979 24.113 1.00 34.06 255 SER A CA 1
ATOM 1989 C C . SER A 1 255 ? 44.405 12.555 25.381 1.00 34.06 255 SER A C 1
ATOM 1991 O O . SER A 1 255 ? 43.855 12.547 26.480 1.00 34.06 255 SER A O 1
ATOM 1993 N N . SER A 1 256 ? 45.656 12.165 25.184 1.00 31.03 256 SER A N 1
ATOM 1994 C CA . SER A 1 256 ? 46.661 11.849 26.189 1.00 31.03 256 SER A CA 1
ATOM 1995 C C . SER A 1 256 ? 47.205 13.103 26.879 1.00 31.03 256 SER A C 1
ATOM 1997 O O . SER A 1 256 ? 47.660 14.007 26.181 1.00 31.03 256 SER A O 1
ATOM 1999 N N . SER A 1 257 ? 47.302 13.086 28.214 1.00 32.41 257 SER A N 1
ATOM 2000 C CA . SER A 1 257 ? 48.404 13.713 28.972 1.00 32.41 257 SER A CA 1
ATOM 2001 C C . SER A 1 257 ? 48.376 13.317 30.463 1.00 32.41 257 SER A C 1
ATOM 2003 O O . SER A 1 257 ? 47.422 13.645 31.159 1.00 32.41 257 SER A O 1
ATOM 2005 N N . SER A 1 258 ? 49.426 12.591 30.890 1.00 32.12 258 SER A N 1
ATOM 2006 C CA . SER A 1 258 ? 50.235 12.688 32.139 1.00 32.12 258 SER A CA 1
ATOM 2007 C C . SER A 1 258 ? 49.672 13.490 33.337 1.00 32.12 258 SER A C 1
ATOM 2009 O O . SER A 1 258 ? 49.207 14.600 33.127 1.00 32.12 258 SER A O 1
ATOM 2011 N N . SER A 1 259 ? 49.798 13.119 34.622 1.00 31.84 259 SER A N 1
ATOM 2012 C CA . SER A 1 259 ? 50.883 12.438 35.359 1.00 31.84 259 SER A CA 1
ATOM 2013 C C . SER A 1 259 ? 50.507 12.219 36.849 1.00 31.84 259 SER A C 1
ATOM 2015 O O . SER A 1 259 ? 49.622 12.894 37.365 1.00 31.84 259 SER A O 1
ATOM 2017 N N . ALA A 1 260 ? 51.319 11.391 37.530 1.00 31.41 260 ALA A N 1
ATOM 2018 C CA . ALA A 1 260 ? 51.730 11.445 38.950 1.00 31.41 260 ALA A CA 1
ATOM 2019 C C . ALA A 1 260 ? 51.179 10.374 39.918 1.00 31.41 260 ALA A C 1
ATOM 2021 O O . ALA A 1 260 ? 50.070 9.874 39.791 1.00 31.41 260 ALA A O 1
ATOM 2022 N N . SER A 1 261 ? 52.058 10.007 40.854 1.00 30.12 261 SER A N 1
ATOM 2023 C CA . SER A 1 261 ? 52.218 8.703 41.508 1.00 30.12 261 SER A CA 1
ATOM 2024 C C . SER A 1 261 ? 51.782 8.660 42.984 1.00 30.12 261 SER A C 1
ATOM 2026 O O . SER A 1 261 ? 51.576 9.707 43.589 1.00 30.12 261 SER A O 1
ATOM 2028 N N . ALA A 1 262 ? 51.877 7.440 43.552 1.00 33.28 262 ALA A N 1
ATOM 2029 C CA . ALA A 1 262 ? 51.978 7.058 44.979 1.00 33.28 262 ALA A CA 1
ATOM 2030 C C . ALA A 1 262 ? 50.618 6.919 45.711 1.00 33.28 262 ALA A C 1
ATOM 2032 O O . ALA A 1 262 ? 49.718 7.707 45.471 1.00 33.28 262 ALA A O 1
ATOM 2033 N N . ASP A 1 263 ? 50.338 5.955 46.595 1.00 30.52 263 ASP A N 1
ATOM 2034 C CA . ASP A 1 263 ? 51.136 4.983 47.355 1.00 30.52 263 ASP A CA 1
ATOM 2035 C C . ASP A 1 263 ? 50.192 3.923 47.987 1.00 30.52 263 ASP A C 1
ATOM 2037 O O . ASP A 1 263 ? 49.024 4.218 48.234 1.00 30.52 263 ASP A O 1
ATOM 2041 N N . GLY A 1 264 ? 50.730 2.743 48.323 1.00 31.64 264 GLY A N 1
ATOM 2042 C CA . GLY A 1 264 ? 50.378 2.012 49.551 1.00 31.64 264 GLY A CA 1
ATOM 2043 C C . GLY A 1 264 ? 49.235 0.979 49.564 1.00 31.64 264 GLY A C 1
ATOM 2044 O O . GLY A 1 264 ? 48.062 1.330 49.608 1.00 31.64 264 GLY A O 1
ATOM 2045 N N . GLY A 1 265 ? 49.594 -0.301 49.774 1.00 29.64 265 GLY A N 1
ATOM 2046 C CA . GLY A 1 265 ? 48.915 -1.096 50.817 1.00 29.64 265 GLY A CA 1
ATOM 2047 C C . GLY A 1 265 ? 48.380 -2.504 50.501 1.00 29.64 265 GLY A C 1
ATOM 2048 O O . GLY A 1 265 ? 47.187 -2.675 50.313 1.00 29.64 265 GLY A O 1
ATOM 2049 N N . ALA A 1 266 ? 49.261 -3.504 50.632 1.00 31.92 266 ALA A N 1
ATOM 2050 C CA . ALA A 1 266 ? 49.043 -4.829 51.254 1.00 31.92 266 ALA A CA 1
ATOM 2051 C C . ALA A 1 266 ? 48.066 -5.881 50.650 1.00 31.92 266 ALA A C 1
ATOM 2053 O O . ALA A 1 266 ? 46.849 -5.801 50.765 1.00 31.92 266 ALA A O 1
ATOM 2054 N N . SER A 1 267 ? 48.649 -6.996 50.179 1.00 34.69 267 SER A N 1
ATOM 2055 C CA . SER A 1 267 ? 48.114 -8.371 50.338 1.00 34.69 267 SER A CA 1
ATOM 2056 C C . SER A 1 267 ? 48.732 -9.021 51.597 1.00 34.69 267 SER A C 1
ATOM 2058 O O . SER A 1 267 ? 49.741 -8.500 52.083 1.00 34.69 267 SER A O 1
ATOM 2060 N N . PRO A 1 268 ? 48.205 -10.147 52.132 1.00 46.59 268 PRO A N 1
ATOM 2061 C CA . PRO A 1 268 ? 48.594 -11.462 51.586 1.00 46.59 268 PRO A CA 1
ATOM 2062 C C 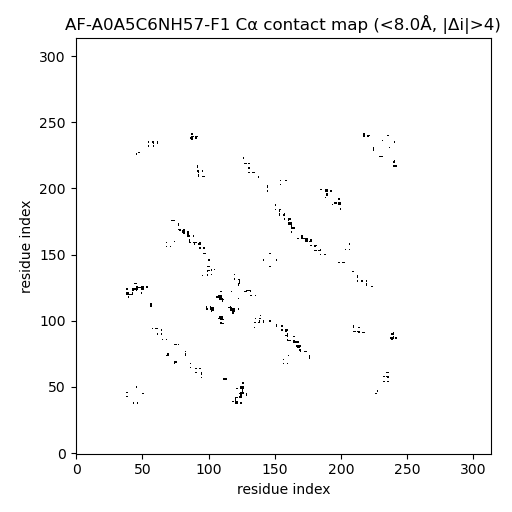. PRO A 1 268 ? 47.512 -12.577 51.638 1.00 46.59 268 PRO A C 1
ATOM 2064 O O . PRO A 1 268 ? 46.668 -12.579 52.522 1.00 46.59 268 PRO A O 1
ATOM 2067 N N . SER A 1 269 ? 47.633 -13.534 50.695 1.00 34.12 269 SER A N 1
ATOM 2068 C CA . SER A 1 269 ? 47.620 -15.017 50.853 1.00 34.12 269 SER A CA 1
ATOM 2069 C C . SER A 1 269 ? 46.449 -15.704 51.602 1.00 34.12 269 SER A C 1
ATOM 2071 O O . SER A 1 269 ? 46.035 -15.255 52.652 1.00 34.12 269 SER A O 1
ATOM 2073 N N . SER A 1 270 ? 45.912 -16.881 51.253 1.00 36.44 270 SER A N 1
ATOM 2074 C CA . SER A 1 270 ? 46.313 -17.987 50.363 1.00 36.44 270 SER A CA 1
ATOM 2075 C C . SER A 1 270 ? 45.311 -19.154 50.514 1.00 36.44 270 SER A C 1
ATOM 2077 O O . SER A 1 270 ? 44.899 -19.374 51.645 1.00 36.44 270 SER A O 1
ATOM 2079 N N . LYS A 1 271 ? 45.107 -19.941 49.431 1.00 31.03 271 LYS A N 1
ATOM 2080 C CA . LYS A 1 271 ? 44.920 -21.427 49.344 1.00 31.03 271 LYS A CA 1
ATOM 2081 C C . LYS A 1 271 ? 43.739 -22.057 50.137 1.00 31.03 271 LYS A C 1
ATOM 2083 O O . LYS A 1 271 ? 43.465 -21.652 51.247 1.00 31.03 271 LYS A O 1
ATOM 2088 N N . SER A 1 272 ? 42.977 -23.050 49.667 1.00 29.89 272 SER A N 1
ATOM 2089 C CA . SER A 1 272 ? 43.317 -24.297 48.956 1.00 29.89 272 SER A CA 1
ATOM 2090 C C . SER A 1 272 ? 42.035 -25.040 48.501 1.00 29.89 272 SER A C 1
ATOM 2092 O O . SER A 1 272 ? 41.064 -25.079 49.251 1.00 29.89 272 SER A O 1
ATOM 2094 N N . SER A 1 273 ? 42.060 -25.663 47.318 1.00 34.62 273 SER A N 1
ATOM 2095 C CA . SER A 1 273 ? 41.255 -26.852 46.917 1.00 34.62 273 SER A CA 1
ATOM 2096 C C . SER A 1 273 ? 41.929 -28.145 47.461 1.00 34.62 273 SER A C 1
ATOM 2098 O O . SER A 1 273 ? 42.938 -27.969 48.155 1.00 34.62 273 SER A O 1
ATOM 2100 N N . PRO A 1 274 ? 41.576 -29.406 47.094 1.00 58.69 274 PRO A N 1
ATOM 2101 C CA . PRO A 1 274 ? 40.422 -30.006 46.378 1.00 58.69 274 PRO A CA 1
ATOM 2102 C C . PRO A 1 274 ? 39.913 -31.322 47.067 1.00 58.69 274 PRO A C 1
ATOM 2104 O O . PRO A 1 274 ? 40.220 -31.527 48.236 1.00 58.69 274 PRO A O 1
ATOM 2107 N N . ASP A 1 275 ? 39.110 -32.139 46.354 1.00 32.91 275 ASP A N 1
ATOM 2108 C CA . ASP A 1 275 ? 39.059 -33.638 46.309 1.00 32.91 275 ASP A CA 1
ATOM 2109 C C . ASP A 1 275 ? 37.598 -34.150 46.195 1.00 32.91 275 ASP A C 1
ATOM 2111 O O . ASP A 1 275 ? 36.757 -33.829 47.034 1.00 32.91 275 ASP A O 1
ATOM 2115 N N . GLU A 1 276 ? 37.166 -34.619 45.010 1.00 38.84 276 GLU A N 1
ATOM 2116 C CA . GLU A 1 276 ? 37.212 -36.004 44.447 1.00 38.84 276 GLU A CA 1
ATOM 2117 C C . GLU A 1 276 ? 36.022 -36.869 44.922 1.00 38.84 276 GLU A C 1
ATOM 2119 O O . GLU A 1 276 ? 35.777 -37.011 46.112 1.00 38.84 276 GLU A O 1
ATOM 2124 N N . GLU A 1 277 ? 35.068 -37.166 44.029 1.00 36.75 277 GLU A N 1
ATOM 2125 C CA . GLU A 1 277 ? 34.886 -38.395 43.212 1.00 36.75 277 GLU A CA 1
ATOM 2126 C C . GLU A 1 277 ? 33.874 -39.362 43.857 1.00 36.75 277 GLU A C 1
ATOM 2128 O O . GLU A 1 277 ? 34.067 -39.810 44.979 1.00 36.75 277 GLU A O 1
ATOM 2133 N N . ASP A 1 278 ? 32.794 -39.691 43.138 1.00 32.66 278 ASP A N 1
ATOM 2134 C CA . ASP A 1 278 ? 32.519 -41.080 42.734 1.00 32.66 278 ASP A CA 1
ATOM 2135 C C . ASP A 1 278 ? 31.416 -41.112 41.659 1.00 32.66 278 ASP A C 1
ATOM 2137 O O . ASP A 1 278 ? 30.436 -40.362 41.689 1.00 32.66 278 ASP A O 1
ATOM 2141 N N . ALA A 1 279 ? 31.624 -41.979 40.678 1.00 39.50 279 ALA A N 1
ATOM 2142 C CA . ALA A 1 279 ? 30.771 -42.226 39.534 1.00 39.50 279 ALA A CA 1
ATOM 2143 C C . ALA A 1 279 ? 29.722 -43.294 39.863 1.00 39.50 279 ALA A C 1
ATOM 2145 O O . ALA A 1 279 ? 30.000 -44.227 40.600 1.00 39.50 279 ALA A O 1
ATOM 2146 N N . THR A 1 280 ? 28.553 -43.270 39.219 1.00 36.12 280 THR A N 1
ATOM 2147 C CA . THR A 1 280 ? 27.922 -44.519 38.753 1.00 36.12 280 THR A CA 1
ATOM 2148 C C . THR A 1 280 ? 26.913 -44.280 37.627 1.00 36.12 280 THR A C 1
ATOM 2150 O O . THR A 1 280 ? 26.097 -43.365 37.628 1.00 36.12 280 THR A O 1
ATOM 2153 N N . VAL A 1 281 ? 27.059 -45.158 36.642 1.00 38.19 281 VAL A N 1
ATOM 2154 C CA . VAL A 1 281 ? 26.322 -45.412 35.401 1.00 38.19 281 VAL A CA 1
ATOM 2155 C C . VAL A 1 281 ? 24.838 -45.747 35.627 1.00 38.19 281 VAL A C 1
ATOM 2157 O O . VAL A 1 281 ? 24.544 -46.516 36.536 1.00 38.19 281 VAL A O 1
ATOM 2160 N N . ALA A 1 282 ? 23.941 -45.271 34.745 1.00 35.47 282 ALA A N 1
ATOM 2161 C CA . ALA A 1 282 ? 22.984 -46.093 33.965 1.00 35.47 282 ALA A CA 1
ATOM 2162 C C . ALA A 1 282 ? 21.850 -45.259 33.317 1.00 35.47 282 ALA A C 1
ATOM 2164 O O . ALA A 1 282 ? 20.992 -44.709 34.001 1.00 35.47 282 ALA A O 1
ATOM 2165 N N . THR A 1 283 ? 21.808 -45.239 31.982 1.00 39.09 283 THR A N 1
ATOM 2166 C CA . THR A 1 283 ? 20.579 -45.146 31.163 1.00 39.09 283 THR A CA 1
ATOM 2167 C C . THR A 1 283 ? 19.902 -46.524 31.108 1.00 39.09 283 THR A C 1
ATOM 2169 O O . THR A 1 283 ? 20.601 -47.531 31.257 1.00 39.09 283 THR A O 1
ATOM 2172 N N . PRO A 1 284 ? 18.566 -46.606 30.938 1.00 46.38 284 PRO A N 1
ATOM 2173 C CA . PRO A 1 284 ? 18.008 -46.891 29.597 1.00 46.38 284 PRO A CA 1
ATOM 2174 C C . PRO A 1 284 ? 16.624 -46.222 29.343 1.00 46.38 284 PRO A C 1
ATOM 2176 O O . PRO A 1 284 ? 15.903 -45.878 30.272 1.00 46.38 284 PRO A O 1
ATOM 2179 N N . GLU A 1 285 ? 16.370 -45.739 28.125 1.00 35.06 285 GLU A N 1
ATOM 2180 C CA . GLU A 1 285 ? 15.539 -46.330 27.045 1.00 35.06 285 GLU A CA 1
ATOM 2181 C C . GLU A 1 285 ? 14.063 -45.885 27.009 1.00 35.06 285 GLU A C 1
ATOM 2183 O O . GLU A 1 285 ? 13.329 -45.915 27.994 1.00 35.06 285 GLU A O 1
ATOM 2188 N N . SER A 1 286 ? 13.659 -45.488 25.799 1.00 42.31 286 SER A N 1
ATOM 2189 C CA . SER A 1 286 ? 12.291 -45.298 25.310 1.00 42.31 286 SER A CA 1
ATOM 2190 C C . SER A 1 286 ? 11.480 -46.602 25.300 1.00 42.31 286 SER A C 1
ATOM 2192 O O . SER A 1 286 ? 12.058 -47.687 25.305 1.00 42.31 286 SER A O 1
ATOM 2194 N N . PRO A 1 287 ? 10.158 -46.508 25.081 1.00 49.94 287 PRO A N 1
ATOM 2195 C CA . PRO A 1 287 ? 9.466 -47.531 24.305 1.00 49.94 287 PRO A CA 1
ATOM 2196 C C . PRO A 1 287 ? 8.710 -46.952 23.097 1.00 49.94 287 PRO A C 1
ATOM 2198 O O . PRO A 1 287 ? 8.081 -45.897 23.169 1.00 49.94 287 PRO A O 1
ATOM 2201 N N . GLU A 1 288 ? 8.763 -47.697 21.993 1.00 40.38 288 GLU A N 1
ATOM 2202 C CA . GLU A 1 288 ? 8.027 -47.502 20.7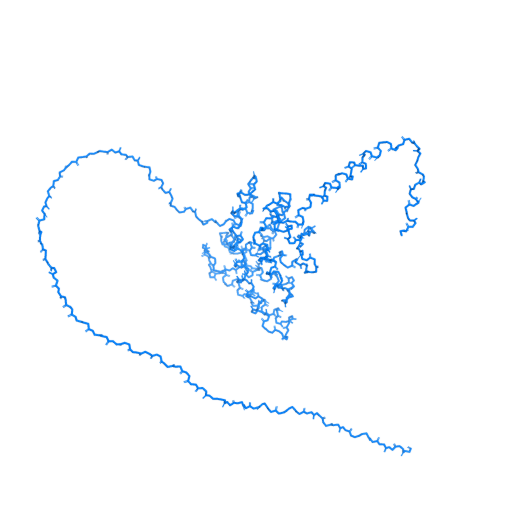41 1.00 40.38 288 GLU A CA 1
ATOM 2203 C C . GLU A 1 288 ? 7.107 -48.721 20.489 1.00 40.38 288 GLU A C 1
ATOM 2205 O O . GLU A 1 288 ? 7.499 -49.851 20.789 1.00 40.38 288 GLU A O 1
ATOM 2210 N N . SER A 1 289 ? 5.945 -48.480 19.853 1.00 40.47 289 SER A N 1
ATOM 2211 C CA . SER A 1 289 ? 5.017 -49.427 19.173 1.00 40.47 289 SER A CA 1
ATOM 2212 C C . SER A 1 289 ? 4.111 -50.327 20.063 1.00 40.47 289 SER A C 1
ATOM 2214 O O . SER A 1 289 ? 4.479 -50.648 21.184 1.00 40.47 289 SER A O 1
ATOM 2216 N N . ALA A 1 290 ? 2.891 -50.758 19.692 1.00 38.72 290 ALA A N 1
ATOM 2217 C CA . ALA A 1 290 ? 2.190 -50.827 18.404 1.00 38.72 290 ALA A CA 1
ATOM 2218 C C . ALA A 1 290 ? 0.644 -50.993 18.578 1.00 38.72 290 ALA A C 1
ATOM 2220 O O . ALA A 1 290 ? 0.193 -51.447 19.627 1.00 38.72 290 ALA A O 1
ATOM 2221 N N . ASP A 1 291 ? -0.094 -50.644 17.509 1.00 36.50 291 ASP A N 1
ATOM 2222 C CA . ASP A 1 291 ? -1.366 -51.159 16.932 1.00 36.50 291 ASP A CA 1
ATOM 2223 C C . ASP A 1 291 ? -2.673 -51.358 17.739 1.00 36.50 291 ASP A C 1
ATOM 2225 O O . ASP A 1 291 ? -2.732 -52.120 18.699 1.00 36.50 291 ASP A O 1
ATOM 2229 N N . ALA A 1 292 ? -3.789 -50.799 17.227 1.00 43.97 292 ALA A N 1
ATOM 2230 C CA . ALA A 1 292 ? -4.789 -51.553 16.438 1.00 43.97 292 ALA A CA 1
ATOM 2231 C C . ALA A 1 292 ? -6.022 -50.706 16.025 1.00 43.97 292 ALA A C 1
ATOM 2233 O O . ALA A 1 292 ? -6.499 -49.850 16.766 1.00 43.97 292 ALA A O 1
ATOM 2234 N N . ASP A 1 293 ? -6.504 -51.011 14.817 1.00 38.75 293 ASP A N 1
ATOM 2235 C CA . ASP A 1 293 ? -7.752 -50.646 14.134 1.00 38.75 293 ASP A CA 1
ATOM 2236 C C . ASP A 1 293 ? -9.016 -50.474 14.998 1.00 38.75 293 ASP A C 1
ATOM 2238 O O . ASP A 1 293 ? -9.338 -51.353 15.790 1.00 38.75 293 ASP A O 1
ATOM 2242 N N . GLU A 1 294 ? -9.841 -49.466 14.674 1.00 42.34 294 GLU A N 1
ATOM 2243 C CA . GLU A 1 294 ? -11.277 -49.700 14.435 1.00 42.34 294 GLU A CA 1
ATOM 2244 C C . GLU A 1 294 ? -11.886 -48.588 13.559 1.00 42.34 294 GLU A C 1
ATOM 2246 O O . GLU A 1 294 ? -12.074 -47.441 13.972 1.00 42.34 294 GLU A O 1
ATOM 2251 N N . ALA A 1 295 ? -12.199 -48.943 12.312 1.00 40.75 295 ALA A N 1
ATOM 2252 C CA . ALA A 1 295 ? -13.034 -48.162 11.413 1.00 40.75 295 ALA A CA 1
ATOM 2253 C C . ALA A 1 295 ? -14.517 -48.404 11.742 1.00 40.75 295 ALA A C 1
ATOM 2255 O O . ALA A 1 295 ? -14.995 -49.531 11.631 1.00 40.75 295 ALA A O 1
ATOM 2256 N N . ALA A 1 296 ? -15.268 -47.349 12.071 1.00 44.44 296 ALA A N 1
ATOM 2257 C CA . ALA A 1 296 ? -16.726 -47.403 12.178 1.00 44.44 296 ALA A CA 1
ATOM 2258 C C . ALA A 1 296 ? -17.374 -46.456 11.159 1.00 44.44 296 ALA A C 1
ATOM 2260 O O . ALA A 1 296 ? -17.094 -45.259 11.099 1.00 44.44 296 ALA A O 1
ATOM 2261 N N . ALA A 1 297 ? -18.208 -47.066 10.323 1.00 43.50 297 ALA A N 1
ATOM 2262 C CA . ALA A 1 297 ? -18.810 -46.540 9.115 1.00 43.50 297 ALA A CA 1
ATOM 2263 C C . ALA A 1 297 ? -19.874 -45.453 9.350 1.00 43.50 297 ALA A C 1
ATOM 2265 O O . ALA A 1 297 ? -20.600 -45.448 10.344 1.00 43.50 297 ALA A O 1
ATOM 2266 N N . ALA A 1 298 ? -19.987 -44.566 8.360 1.00 54.28 298 ALA A N 1
ATOM 2267 C CA . ALA A 1 298 ? -21.039 -43.567 8.219 1.00 54.28 298 ALA A CA 1
ATOM 2268 C C . ALA A 1 298 ? -22.427 -44.204 7.958 1.00 54.28 298 ALA A C 1
ATOM 2270 O O . ALA A 1 298 ? -22.502 -45.255 7.315 1.00 54.28 298 ALA A O 1
ATOM 2271 N N . PRO A 1 299 ? -23.531 -43.571 8.401 1.00 59.50 299 PRO A N 1
ATOM 2272 C CA . PRO A 1 299 ? -24.889 -44.011 8.083 1.00 59.50 299 PRO A CA 1
ATOM 2273 C C . PRO A 1 299 ? -25.310 -43.596 6.655 1.00 59.50 299 PRO A C 1
ATOM 2275 O O . PRO A 1 299 ? -24.788 -42.610 6.128 1.00 59.50 299 PRO A O 1
ATOM 2278 N N . PRO A 1 300 ? -26.237 -44.334 6.012 1.00 61.53 300 PRO A N 1
ATOM 2279 C CA . PRO A 1 300 ? -26.532 -44.185 4.592 1.00 61.53 300 PRO A CA 1
ATOM 2280 C C . PRO A 1 300 ? -27.477 -43.017 4.280 1.00 61.53 300 PRO A C 1
ATOM 2282 O O . PRO A 1 300 ? -28.339 -42.644 5.074 1.00 61.53 300 PRO A O 1
ATOM 2285 N N . GLU A 1 301 ? -27.300 -42.482 3.072 1.00 52.22 301 GLU A N 1
ATOM 2286 C CA . GLU A 1 301 ? -28.115 -41.453 2.430 1.00 52.22 301 GLU A CA 1
ATOM 2287 C C . GLU A 1 301 ? -29.489 -42.004 2.002 1.00 52.22 301 GLU A C 1
ATOM 2289 O O . GLU A 1 301 ? -29.578 -42.983 1.257 1.00 52.22 301 GLU A O 1
ATOM 2294 N N . ASP A 1 302 ? -30.560 -41.332 2.430 1.00 52.19 302 ASP A N 1
ATOM 2295 C CA . ASP A 1 302 ? -31.929 -41.532 1.944 1.00 52.19 302 ASP A CA 1
ATOM 2296 C C . ASP A 1 302 ? -32.067 -40.974 0.515 1.00 52.19 302 ASP A C 1
ATOM 2298 O O . ASP A 1 302 ? -31.963 -39.765 0.283 1.00 52.19 302 ASP A O 1
ATOM 2302 N N . LYS A 1 303 ? -32.327 -41.853 -0.459 1.00 57.22 303 LYS A N 1
ATOM 2303 C CA . LYS A 1 303 ? -32.754 -41.473 -1.815 1.00 57.22 303 LYS A CA 1
ATOM 2304 C C . LYS A 1 303 ? -34.287 -41.468 -1.911 1.00 57.22 303 LYS A C 1
ATOM 2306 O O . LYS A 1 303 ? -34.927 -42.381 -1.393 1.00 57.22 303 LYS A O 1
ATOM 2311 N N . PRO A 1 304 ? -34.887 -40.488 -2.610 1.00 56.47 304 PRO A N 1
ATOM 2312 C CA . PRO A 1 304 ? -36.334 -40.341 -2.691 1.00 56.47 304 PRO A CA 1
ATOM 2313 C C . PRO A 1 304 ? -36.991 -41.394 -3.593 1.00 56.47 304 PRO A C 1
ATOM 2315 O O . PRO A 1 304 ? -36.469 -41.780 -4.638 1.00 56.47 304 PRO A O 1
ATOM 2318 N N . MET A 1 305 ? -38.174 -41.810 -3.151 1.00 53.53 305 MET A N 1
ATOM 2319 C CA . MET A 1 305 ? -39.067 -42.804 -3.736 1.00 53.53 305 MET A CA 1
ATOM 2320 C C . MET A 1 305 ? -39.726 -42.276 -5.025 1.00 53.53 305 MET A C 1
ATOM 2322 O O . MET A 1 305 ? -40.391 -41.241 -5.024 1.00 53.53 305 MET A O 1
ATOM 2326 N N . GLU A 1 306 ? -39.520 -43.003 -6.122 1.00 48.59 306 GLU A N 1
ATOM 2327 C CA . GLU A 1 306 ? -40.124 -42.796 -7.442 1.00 48.59 306 GLU A CA 1
ATOM 2328 C C . GLU A 1 306 ? -41.639 -43.082 -7.396 1.00 48.59 306 GLU A C 1
ATOM 2330 O O . GLU A 1 306 ? -42.073 -44.114 -6.879 1.00 48.59 306 GLU A O 1
ATOM 2335 N N . ALA A 1 307 ? -42.457 -42.169 -7.927 1.00 58.19 307 ALA A N 1
ATOM 2336 C CA . ALA A 1 307 ? -43.902 -42.348 -8.073 1.00 58.19 307 ALA A CA 1
ATOM 2337 C C . ALA A 1 307 ? -44.230 -43.110 -9.376 1.00 58.19 307 ALA A C 1
ATOM 2339 O O . ALA A 1 307 ? -43.585 -42.861 -10.396 1.00 58.19 307 ALA A O 1
ATOM 2340 N N . PRO A 1 308 ? -45.240 -44.000 -9.396 1.00 59.12 308 PRO A N 1
ATOM 2341 C CA . PRO A 1 308 ? -45.563 -44.769 -10.589 1.00 59.12 308 PRO A CA 1
ATOM 2342 C C . PRO A 1 308 ? -46.382 -43.943 -11.590 1.00 59.12 308 PRO A C 1
ATOM 2344 O O . PRO A 1 308 ? -47.378 -43.306 -11.242 1.00 59.12 308 PRO A O 1
ATOM 2347 N N . ALA A 1 309 ? -45.978 -44.007 -12.859 1.00 51.78 309 ALA A N 1
ATOM 2348 C CA . ALA A 1 309 ? -46.749 -43.519 -13.992 1.00 51.78 309 ALA A CA 1
ATOM 2349 C C . ALA A 1 309 ? -48.019 -44.369 -14.176 1.00 51.78 309 ALA A C 1
ATOM 2351 O O . ALA A 1 309 ? -47.952 -45.560 -14.484 1.00 51.78 309 ALA A O 1
ATOM 2352 N N . GLY A 1 310 ? -49.181 -43.745 -13.986 1.00 52.28 310 GLY A N 1
ATOM 2353 C CA . GLY A 1 310 ? -50.473 -44.312 -14.353 1.00 52.28 310 GLY A CA 1
ATOM 2354 C C . GLY A 1 310 ? -50.662 -44.306 -15.869 1.00 52.28 310 GLY A C 1
ATOM 2355 O O . GLY A 1 310 ? -50.431 -43.296 -16.531 1.00 52.28 310 GLY A O 1
ATOM 2356 N N . SER A 1 311 ? -51.102 -45.443 -16.403 1.00 54.16 311 SER A N 1
ATOM 2357 C CA . SER A 1 311 ? -51.605 -45.610 -17.766 1.00 54.16 311 SER A CA 1
ATOM 2358 C C . SER A 1 311 ? -53.099 -45.942 -17.707 1.00 54.16 311 SER A C 1
ATOM 2360 O O . SER A 1 311 ? -53.502 -46.846 -16.981 1.00 54.16 311 SER A O 1
ATOM 2362 N N . SER A 1 312 ? -53.910 -45.171 -18.433 1.00 56.09 312 SER A N 1
ATOM 2363 C CA . SER A 1 312 ? -55.301 -45.407 -18.887 1.00 56.09 312 SER A CA 1
ATOM 2364 C C . SER A 1 312 ? -55.582 -44.212 -19.824 1.00 56.09 312 SER A C 1
ATOM 2366 O O . SER A 1 312 ? -55.410 -43.082 -19.379 1.00 56.09 312 SER A O 1
ATOM 2368 N N . GLN A 1 313 ? -55.774 -44.291 -21.148 1.00 52.75 313 GLN A N 1
ATOM 2369 C CA . GLN A 1 313 ? -56.725 -45.086 -21.942 1.00 52.75 313 GLN A CA 1
ATOM 2370 C C . GLN A 1 313 ? -58.123 -45.098 -21.317 1.00 52.75 313 GLN A C 1
ATOM 2372 O O . GLN A 1 313 ? -58.419 -45.972 -20.512 1.00 52.75 313 GLN A O 1
ATOM 2377 N N . ASP A 1 314 ? -58.909 -44.047 -21.568 1.00 54.41 314 ASP A N 1
ATOM 2378 C CA . ASP A 1 314 ? -59.952 -43.991 -22.612 1.00 54.41 314 ASP A CA 1
ATOM 2379 C C . ASP A 1 314 ? -60.309 -42.526 -22.935 1.00 54.41 314 ASP A C 1
ATOM 2381 O O . ASP A 1 314 ? -60.184 -41.673 -22.022 1.00 54.41 314 ASP A O 1
#

InterPro domains:
  IPR000536 Nuclear hormone receptor, ligand-binding domain [PF00104] (53-225)
  IPR000536 Nuclear hormone receptor, ligand-binding domain [PS51843] (8-243)
  IPR000536 Nuclear hormone receptor, ligand-binding domain [SM00430] (56-214)
  IPR001723 Nuclear hormone receptor [PR00398] (57-78)
  IPR001723 Nuclear hormone receptor [PR00398] (78-94)
  IPR001723 Nuclear hormone receptor [PR00398] (145-160)
  IPR001723 Nuclear hormone receptor [PR00398] (202-219)
  IPR003078 Retinoic acid receptor [PR01292] (27-43)
  IPR003078 Retinoic acid receptor [PR01292] (49-66)
  IPR003078 Retinoic acid receptor [PR01292] (100-124)
  IPR003078 Retinoic acid receptor [PR01292] (137-149)
  IPR003078 Retinoic acid receptor [PR01292] (167-188)
  IPR003078 Retinoic acid receptor [PR01292] (211-226)
  IPR003078 Retinoic acid receptor [PR01292] (234-247)
  IPR035500 Nuclear hormone receptor-like domain superfamily [G3DSA:1.10.565.10] (19-247)
  IPR035500 Nuclear hormone receptor-like domain superfamily [SSF48508] (30-241)
  IPR047158 Retinoic acid receptor, ligand-binding domain [cd06937] (37-242)

Sequence (314 aa):
MSPLFEAVSLVIPERVHAARLGVFLSFLLSWSLFMENSSADHRVRLDLGLWDKFSELATKCIIKIVEFAKRVPGFTALTIADQITLLKAACLDILILRICTRYTPDQDTMTFSDGLTLNRTQMHNAGFGPLTDLVFTFANQLLPIEMDDTETGLLSAICLISGDRQDLEEPSKVDQLQEPLLEALKIYVRKRRPSKPHMFPKTLMKITDLRSISAKGAERVISLKMEIPGSMPPLIQEMLENSEGQDGQSSSSSSSSSSASADGGASPSSKSSPDEEDATVATPESPESADADEAAAAPPEDKPMEAPAGSSQD

Solvent-accessible surface area (backbone atoms only — not comparable to full-atom values): 19709 Å² total; per-residue (Å²): 136,75,85,72,72,68,70,75,78,68,90,78,76,97,83,59,62,76,69,50,50,54,54,48,50,50,48,49,49,53,48,46,50,55,63,71,61,50,54,63,81,50,78,53,83,62,38,68,73,46,27,55,52,44,52,54,51,47,46,54,48,51,54,51,50,54,58,49,48,63,67,42,84,68,45,76,76,47,55,72,66,38,48,49,47,30,46,36,75,20,44,55,40,45,52,53,52,57,44,31,77,33,52,41,79,95,70,49,27,36,44,49,98,88,64,56,68,35,40,59,35,35,44,14,15,29,6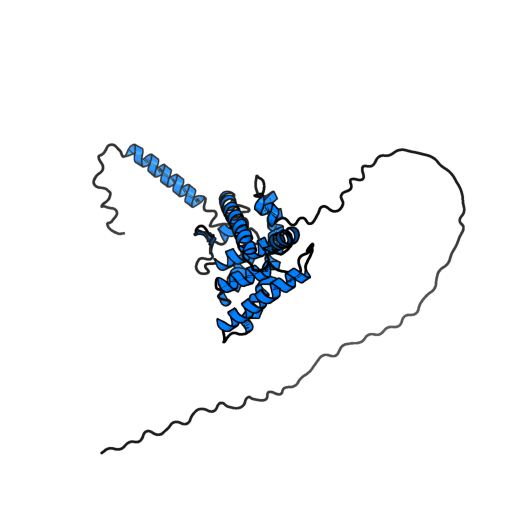1,48,36,90,48,34,66,58,53,53,50,50,27,59,66,44,57,88,67,62,74,48,73,66,56,51,49,38,52,42,48,45,57,37,41,49,42,89,54,78,89,48,85,57,35,74,59,34,41,64,57,25,52,62,44,55,50,49,46,44,53,50,44,38,69,78,34,70,91,46,69,66,50,40,62,58,57,57,52,46,54,60,56,38,52,58,51,30,55,56,45,40,57,45,54,59,53,45,53,77,71,49,100,60,79,67,59,66,67,52,44,67,38,54,52,75,91,78,81,88,82,82,80,81,78,79,75,86,77,90,78,88,86,90,82,89,80,89,85,85,85,82,89,78,90,83,87,90,86,86,89,87,85,82,88,82,88,85,84,87,88,82,90,83,89,83,90,82,91,82,83,82,85,85,84,87,75,86,84,83,79,84,84,86,86,77,93,131

Foldseek 3Di:
DDPPVVVVPPDDDDPCPPVVCVVVVVVVVVVVVVVVPPLQPDADQADVVLQVVVLVLLLVVLVVLLVLQVPQPCSVVFDPQQNLLLQLQQSQLLVLLVQLCQADVVQCWTAGPVRDIGHLSSVCRNQCPPLSVLSSVLSVLCVVLVDDPLLSSLLSNLSSLALPGPPGPCSVVSVVSNVVSLVVNLVVSCVVCVPCNCSSVSSNCSSVSSSVSLVVVLVSVVVVCVVDPDHRDPSCCSRSHDPPDDPDDPPPPDDDDDDDDDDDDDDDDDDDDDDDDDDDDDDDDDDDDDDDDDDDDDDDDDDDDDDDDDDDDD

Nearest PDB structures (foldseek):
  4dm6-assembly2_B  TM=9.898E-01  e=3.201E-25  Homo sapiens
  4jyi-assembly1_A  TM=9.927E-01  e=8.179E-25  Homo sapiens
  3a9e-assembly1_B  TM=9.946E-01  e=1.732E-24  Homo sapiens
  1fcx-assembly1_A  TM=9.910E-01  e=1.030E-23  Homo sapiens
  5m24-assembly1_A  TM=9.911E-01  e=1.499E-23  Homo sapiens

Radius of gyration: 34.68 Å; Cα contacts (8 Å, |Δi|>4): 244; chains: 1; bounding box: 112×68×110 Å